Protein AF-0000000084533656 (afdb_homodimer)

Nearest PDB structures (foldseek):
  7eqk-assembly1_A  TM=9.844E-01  e=9.274E-19  Streptomyces albus
  6j4b-assembly1_A  TM=9.876E-01  e=1.971E-18  Streptomyces sp. B9173
  7euz-assembly1_B  TM=9.746E-01  e=2.380E-16  Streptomyces albus
  7eup-assembly1_B  TM=9.713E-01  e=9.654E-16  Streptomyces albus
  7f6x-assembly1_B  TM=9.518E-01  e=3.332E-15  Streptomyces albus

Sequence (246 aa):
MQTVEVRTDIPQFLPVAGHHVPAPFYLTADMFGGLPFQLAGGSIDHLVGKPVADPHRHEVAEIYFLVSPNPGGAKIDVTVEGERHELSSPAMLHVPAGAEHQFLTKEAEPGSYCFGILLGDKAMQTVEVRTDIPQFLPVAGHHVPAPFYLTADMFGGLPFQLAGGSIDHLVGKPVADPHRHEVAEIYFLVSPNPGGAKIDVTVEGERHELSSPAMLHVPAGAEHQFLTKEAEPGSYCFGILLGDKA

Secondary structure (DSSP, 8-state):
-PPPEEE-S--EEE--TTBSS-EEEEE-TTGGG--SEEEEEEE-GGGTT--SB-SB--SSEEEEEEE-SSTTSEEEEEEETTEEEEEESSEEEEEPTT--EEEEEEEE-TT-EEEEEEESS--/-PPPEEE-S--EEE--TTBSS-EEEEE-TTGGG--SEEEEEEE-GGGTT--SB-SB--SSEEEEEEE-SSTTSEEEEEEETTEEEEEESSEEEEEPTT--EEEEEEEE-TT-EEEEEEESS--

Foldseek 3Di:
DQDDDDDDPFQDFADDPFFPGGWTWRDDQPPSNGDQKTKTWWACQVQAQNWRGDWDAAQFKKKKAKAAPDFQQWWKWKAWQNDIDIDTPGDMDIHHHGITMTMHTNGHDPRIIIMMMTGGNPD/DQDDDDDDPFQDFADDPFFPGGWTWRDDQPPSNGDQKTKTWWACQVQAQNWRGDWDAAQFKKKKAKAAPDFQQWWKWKAWQNDIDIDTPGDMDIHHHGITMTMHTNGHDPRIIIMMMTGGNPD

InterPro domains:
  IPR011051 RmlC-like cupin domain superfamily [SSF51182] (7-110)
  IPR014710 RmlC-like jelly roll fold [G3DSA:2.60.120.10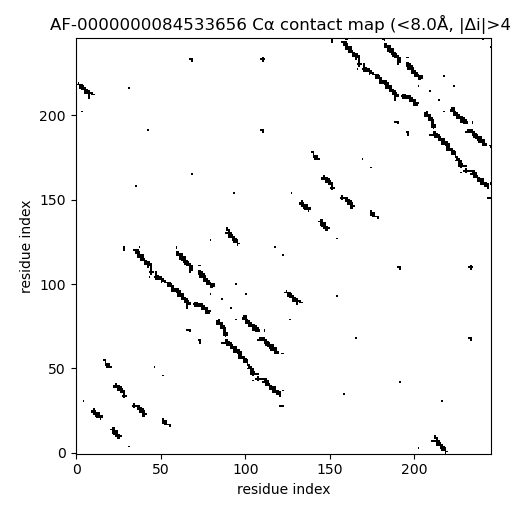] (33-117)

Radius of gyration: 17.04 Å; Cα contacts (8 Å, |Δi|>4): 685; chains: 2; bounding box: 36×49×40 Å

Structure (mmCIF, N/CA/C/O backbone):
data_AF-0000000084533656-model_v1
#
loop_
_entity.id
_entity.type
_entity.pdbx_description
1 polymer 'Cupin 2 conserved barrel domain-containing protein'
#
loop_
_atom_site.group_PDB
_atom_site.id
_atom_site.type_symbol
_atom_site.label_atom_id
_atom_site.label_alt_id
_atom_site.label_comp_id
_atom_site.label_asym_id
_atom_site.label_entity_id
_atom_site.label_seq_id
_atom_site.pdbx_PDB_ins_code
_atom_site.Cartn_x
_atom_site.Cartn_y
_atom_site.Cartn_z
_atom_site.occupancy
_atom_site.B_iso_or_equiv
_atom_site.auth_seq_id
_atom_site.auth_comp_id
_atom_site.auth_asym_id
_atom_site.auth_atom_id
_atom_site.pdbx_PDB_model_num
ATOM 1 N N . MET A 1 1 ? 11.602 22.719 -5.816 1 51 1 MET A N 1
ATOM 2 C CA . MET A 1 1 ? 11.086 22.188 -4.555 1 51 1 MET A CA 1
ATOM 3 C C . MET A 1 1 ? 9.805 21.391 -4.777 1 51 1 MET A C 1
ATOM 5 O O . MET A 1 1 ? 8.914 21.828 -5.508 1 51 1 MET A O 1
ATOM 9 N N . GLN A 1 2 ? 9.836 20.125 -4.477 1 68.94 2 GLN A N 1
ATOM 10 C CA . GLN A 1 2 ? 8.609 19.422 -4.828 1 68.94 2 GLN A CA 1
ATOM 11 C C . GLN A 1 2 ? 7.402 20 -4.098 1 68.94 2 GLN A C 1
ATOM 13 O O . GLN A 1 2 ? 7.539 20.547 -3 1 68.94 2 GLN A O 1
ATOM 18 N N . THR A 1 3 ? 6.465 20.25 -4.758 1 86.19 3 THR A N 1
ATOM 19 C CA . THR A 1 3 ? 5.223 20.797 -4.234 1 86.19 3 THR A CA 1
ATOM 20 C C . THR A 1 3 ? 4.246 19.688 -3.871 1 86.19 3 THR A C 1
ATOM 22 O O . THR A 1 3 ? 4.43 18.531 -4.273 1 86.19 3 THR A O 1
ATOM 25 N N . VAL A 1 4 ? 3.322 20.078 -2.982 1 95.69 4 VAL A N 1
ATOM 26 C CA . VAL A 1 4 ? 2.211 19.188 -2.688 1 95.69 4 VAL A CA 1
ATOM 27 C C . VAL A 1 4 ? 1.487 18.812 -3.98 1 95.69 4 VAL A C 1
ATOM 29 O O . VAL A 1 4 ? 1.248 19.672 -4.832 1 95.69 4 VAL A O 1
ATOM 32 N N . GLU A 1 5 ? 1.256 17.578 -4.227 1 95.81 5 GLU A N 1
ATOM 33 C CA . GLU A 1 5 ? 0.516 17.094 -5.387 1 95.81 5 GLU A CA 1
ATOM 34 C C . GLU A 1 5 ? -0.557 16.094 -4.973 1 95.81 5 GLU A C 1
ATOM 36 O O . GLU A 1 5 ? -0.288 15.172 -4.199 1 95.81 5 GLU A O 1
ATOM 41 N N . VAL A 1 6 ? -1.792 16.312 -5.445 1 97.19 6 VAL A N 1
ATOM 42 C CA . VAL A 1 6 ? -2.906 15.406 -5.176 1 97.19 6 VAL A CA 1
ATOM 43 C C . VAL A 1 6 ? -3.256 14.633 -6.441 1 97.19 6 VAL A C 1
ATOM 45 O O . VAL A 1 6 ? -3.305 15.195 -7.535 1 97.19 6 VAL A O 1
ATOM 48 N N . ARG A 1 7 ? -3.432 13.352 -6.297 1 96.81 7 ARG A N 1
ATOM 49 C CA . ARG A 1 7 ? -3.895 12.508 -7.398 1 96.81 7 ARG A CA 1
ATOM 50 C C . ARG A 1 7 ? -5.211 11.828 -7.047 1 96.81 7 ARG A C 1
ATOM 52 O O . ARG A 1 7 ? -5.324 11.188 -6.004 1 96.81 7 ARG A O 1
ATOM 59 N N . THR A 1 8 ? -6.25 12 -7.945 1 96.88 8 THR A N 1
ATOM 60 C CA . THR A 1 8 ? -7.543 11.352 -7.762 1 96.88 8 THR A CA 1
ATOM 61 C C . THR A 1 8 ? -7.902 10.508 -8.977 1 96.88 8 THR A C 1
ATOM 63 O O . THR A 1 8 ? -8.93 9.828 -8.984 1 96.88 8 THR A O 1
ATOM 66 N N . ASP A 1 9 ? -7.078 10.57 -10 1 96.75 9 ASP A N 1
ATOM 67 C CA . ASP A 1 9 ? -7.277 9.797 -11.219 1 96.75 9 ASP A CA 1
ATOM 68 C C . ASP A 1 9 ? -6.648 8.414 -11.102 1 96.75 9 ASP A C 1
ATOM 70 O O . ASP A 1 9 ? -5.93 7.973 -12 1 96.75 9 ASP A O 1
ATOM 74 N N . ILE A 1 10 ? -6.891 7.816 -9.992 1 97.75 10 ILE A N 1
ATOM 75 C CA . ILE A 1 10 ? -6.328 6.504 -9.703 1 97.75 10 ILE A CA 1
ATOM 76 C C . ILE A 1 10 ? -7.445 5.535 -9.328 1 97.75 10 ILE A C 1
ATOM 78 O O . ILE A 1 10 ? -8.508 5.953 -8.844 1 97.75 10 ILE A O 1
ATOM 82 N N . PRO A 1 11 ? -7.266 4.25 -9.555 1 97.94 11 PRO A N 1
ATOM 83 C CA . PRO A 1 11 ? -6.137 3.619 -10.242 1 97.94 11 PRO A CA 1
ATOM 84 C C . PRO A 1 11 ? -6.164 3.846 -11.75 1 97.94 11 PRO A C 1
ATOM 86 O O . PRO A 1 11 ? -7.219 4.152 -12.312 1 97.94 11 PRO A O 1
ATOM 89 N N . GLN A 1 12 ? -4.965 3.801 -12.367 1 97.5 12 GLN A N 1
ATOM 90 C CA . GLN A 1 12 ? -4.828 3.686 -13.82 1 97.5 12 GLN A CA 1
ATOM 91 C C . GLN A 1 12 ? -4.801 2.223 -14.25 1 97.5 12 GLN A C 1
ATOM 93 O O . GLN A 1 12 ? -4.039 1.421 -13.703 1 97.5 12 GLN A O 1
ATOM 98 N N . PHE A 1 13 ? -5.672 1.874 -15.203 1 97.44 13 PHE A N 1
ATOM 99 C CA . PHE A 1 13 ? -5.719 0.5 -15.688 1 97.44 13 PHE A CA 1
ATOM 100 C C . PHE A 1 13 ? -4.773 0.31 -16.859 1 97.44 13 PHE A C 1
ATOM 102 O O . PHE A 1 13 ? -4.988 0.878 -17.938 1 97.44 13 PHE A O 1
ATOM 109 N N . LEU A 1 14 ? -3.693 -0.459 -16.703 1 96.06 14 LEU A N 1
ATOM 110 C CA . LEU A 1 14 ? -2.643 -0.63 -17.703 1 96.06 14 LEU A CA 1
ATOM 111 C C . LEU A 1 14 ? -2.496 -2.098 -18.078 1 96.06 14 LEU A C 1
ATOM 113 O O . LEU A 1 14 ? -2.68 -2.986 -17.25 1 96.06 14 LEU A O 1
ATOM 117 N N . PRO A 1 15 ? -2.197 -2.314 -19.344 1 93.31 15 PRO A N 1
ATOM 118 C CA . PRO A 1 15 ? -1.949 -3.703 -19.734 1 93.31 15 PRO A CA 1
ATOM 119 C C . PRO A 1 15 ? -0.68 -4.277 -19.109 1 93.31 15 PRO A C 1
ATOM 121 O O . PRO A 1 15 ? 0.319 -3.566 -18.969 1 93.31 15 PRO A O 1
ATOM 124 N N . VAL A 1 16 ? -0.796 -5.457 -18.594 1 90.31 16 VAL A N 1
ATOM 125 C CA . VAL A 1 16 ? 0.337 -6.207 -18.062 1 90.31 16 VAL A CA 1
ATOM 126 C C . VAL A 1 16 ? 0.382 -7.598 -18.688 1 90.31 16 VAL A C 1
ATOM 128 O O . VAL A 1 16 ? -0.639 -8.281 -18.766 1 90.31 16 VAL A O 1
ATOM 131 N N . ALA A 1 17 ? 1.574 -7.98 -19.125 1 88.19 17 ALA A N 1
ATOM 132 C CA . ALA A 1 17 ? 1.729 -9.305 -19.734 1 88.19 17 ALA A CA 1
ATOM 133 C C . ALA A 1 17 ? 1.262 -10.398 -18.781 1 88.19 17 ALA A C 1
ATOM 135 O O . ALA A 1 17 ? 1.598 -10.383 -17.594 1 88.19 17 ALA A O 1
ATOM 136 N N . GLY A 1 18 ? 0.384 -11.312 -19.234 1 90.69 18 GLY A N 1
ATOM 137 C CA . GLY A 1 18 ? -0.102 -12.422 -18.438 1 90.69 18 GLY A CA 1
ATOM 138 C C . GLY A 1 18 ? -1.434 -12.141 -17.766 1 90.69 18 GLY A C 1
ATOM 139 O O . GLY A 1 18 ? -2.127 -13.07 -17.344 1 90.69 18 GLY A O 1
ATOM 140 N N . HIS A 1 19 ? -1.769 -10.867 -17.625 1 92.62 19 HIS A N 1
ATOM 141 C CA . HIS A 1 19 ? -3.025 -10.516 -16.984 1 92.62 19 HIS A CA 1
ATOM 142 C C . HIS A 1 19 ? -4.203 -10.664 -17.938 1 92.62 19 HIS A C 1
ATOM 144 O O . HIS A 1 19 ? -4.09 -10.344 -19.125 1 92.62 19 HIS A O 1
ATOM 150 N N . HIS A 1 20 ? -5.297 -11.086 -17.391 1 91.88 20 HIS A N 1
ATOM 151 C CA . HIS A 1 20 ? -6.492 -11.344 -18.188 1 91.88 20 HIS A CA 1
ATOM 152 C C . HIS A 1 20 ? -7.203 -10.039 -18.547 1 91.88 20 HIS A C 1
ATOM 154 O O . HIS A 1 20 ? -7.949 -9.984 -19.516 1 91.88 20 HIS A O 1
ATOM 160 N N . VAL A 1 21 ? -7.113 -9.062 -17.703 1 90.81 21 VAL A N 1
ATOM 161 C CA . VAL A 1 21 ? -7.621 -7.707 -17.875 1 90.81 21 VAL A CA 1
ATOM 162 C C . VAL A 1 21 ? -6.555 -6.695 -17.453 1 90.81 21 VAL A C 1
ATOM 164 O O . VAL A 1 21 ? -5.621 -7.039 -16.719 1 90.81 21 VAL A O 1
ATOM 167 N N . PRO A 1 22 ? -6.691 -5.43 -17.984 1 96 22 PRO A N 1
ATOM 168 C CA . PRO A 1 22 ? -5.742 -4.43 -17.5 1 96 22 PRO A CA 1
ATOM 169 C C . PRO A 1 22 ? -5.699 -4.359 -15.977 1 96 22 PRO A C 1
ATOM 171 O O . PRO A 1 22 ? -6.734 -4.488 -15.312 1 96 22 PRO A O 1
ATOM 174 N N . ALA A 1 23 ? -4.551 -4.195 -15.484 1 96.06 23 ALA A N 1
ATOM 175 C CA . ALA A 1 23 ? -4.352 -4.18 -14.031 1 96.06 23 ALA A CA 1
ATOM 176 C C . ALA A 1 23 ? -4.465 -2.762 -13.484 1 96.06 23 ALA A C 1
ATOM 178 O O . ALA A 1 23 ? -3.973 -1.811 -14.094 1 96.06 23 ALA A O 1
ATOM 179 N N . PRO A 1 24 ? -5.105 -2.598 -12.344 1 97.62 24 PRO A N 1
ATOM 180 C CA . PRO A 1 24 ? -5.191 -1.279 -11.711 1 97.62 24 PRO A CA 1
ATOM 181 C C . PRO A 1 24 ? -3.895 -0.869 -11.023 1 97.62 24 PRO A C 1
ATOM 183 O O . PRO A 1 24 ? -3.482 -1.504 -10.047 1 97.62 24 PRO A O 1
ATOM 186 N N . PHE A 1 25 ? -3.215 0.214 -11.508 1 98.44 25 PHE A N 1
ATOM 187 C CA . PHE A 1 25 ? -2.029 0.794 -10.891 1 98.44 25 PHE A CA 1
ATOM 188 C C . PHE A 1 25 ? -2.387 2.055 -10.117 1 98.44 25 PHE A C 1
ATOM 190 O O . PHE A 1 25 ? -2.906 3.016 -10.688 1 98.44 25 PHE A O 1
ATOM 197 N N . TYR A 1 26 ? -2.082 2.027 -8.828 1 98.62 26 TYR A N 1
ATOM 198 C CA . TYR A 1 26 ? -2.285 3.217 -8.016 1 98.62 26 TYR A CA 1
ATOM 199 C C . TYR A 1 26 ? -1.085 4.152 -8.102 1 98.62 26 TYR A C 1
ATOM 201 O O . TYR A 1 26 ? -1.24 5.375 -8.102 1 98.62 26 TYR A O 1
ATOM 209 N N . LEU A 1 27 ? 0.103 3.551 -8.141 1 97.62 27 LEU A N 1
ATOM 210 C CA . LEU A 1 27 ? 1.34 4.289 -8.375 1 97.62 27 LEU A CA 1
ATOM 211 C C . LEU A 1 27 ? 2.062 3.762 -9.609 1 97.62 27 LEU A C 1
ATOM 213 O O . LEU A 1 27 ? 2.23 2.549 -9.766 1 97.62 27 LEU A O 1
ATOM 217 N N . THR A 1 28 ? 2.441 4.707 -10.43 1 96.25 28 THR A N 1
ATOM 218 C CA . THR A 1 28 ? 3.34 4.395 -11.539 1 96.25 28 THR A CA 1
ATOM 219 C C . THR A 1 28 ? 4.664 5.137 -11.383 1 96.25 28 THR A C 1
ATOM 221 O O . THR A 1 28 ? 4.762 6.086 -10.602 1 96.25 28 THR A O 1
ATOM 224 N N . ALA A 1 29 ? 5.641 4.719 -12.117 1 94 29 ALA A N 1
ATOM 225 C CA . ALA A 1 29 ? 7.012 5.191 -11.953 1 94 29 ALA A CA 1
ATOM 226 C C . ALA A 1 29 ? 7.129 6.668 -12.312 1 94 29 ALA A C 1
ATOM 228 O O . ALA A 1 29 ? 8.023 7.363 -11.828 1 94 29 ALA A O 1
ATOM 229 N N . ASP A 1 30 ? 6.258 7.207 -13.102 1 93.44 30 ASP A N 1
ATOM 230 C CA . ASP A 1 30 ? 6.375 8.578 -13.586 1 93.44 30 ASP A CA 1
ATOM 231 C C . ASP A 1 30 ? 5.648 9.555 -12.656 1 93.44 30 ASP A C 1
ATOM 233 O O . ASP A 1 30 ? 5.746 10.773 -12.82 1 93.44 30 ASP A O 1
ATOM 237 N N . MET A 1 31 ? 4.996 9.086 -11.68 1 94.62 31 MET A N 1
ATOM 238 C CA . MET A 1 31 ? 4.254 9.953 -10.773 1 94.62 31 MET A CA 1
ATOM 239 C C . MET A 1 31 ? 5.195 10.672 -9.812 1 94.62 31 MET A C 1
ATOM 241 O O . MET A 1 31 ? 6.258 10.148 -9.477 1 94.62 31 MET A O 1
ATOM 245 N N . PHE A 1 32 ? 4.785 11.867 -9.383 1 94.56 32 PHE A N 1
ATOM 246 C CA . PHE A 1 32 ? 5.414 12.648 -8.328 1 94.56 32 PHE A CA 1
ATOM 247 C C . PHE A 1 32 ? 6.895 12.859 -8.617 1 94.56 32 PHE A C 1
ATOM 249 O O . PHE A 1 32 ? 7.73 12.773 -7.715 1 94.56 32 PHE A O 1
ATOM 256 N N . GLY A 1 33 ? 7.266 13.031 -9.828 1 91.12 33 GLY A N 1
ATOM 257 C CA . GLY A 1 33 ? 8.617 13.352 -10.234 1 91.12 33 GLY A CA 1
ATOM 258 C C . GLY A 1 33 ? 9.5 12.133 -10.414 1 91.12 33 GLY A C 1
ATOM 259 O O . GLY A 1 33 ? 10.703 12.258 -10.656 1 91.12 33 GLY A O 1
ATOM 260 N N . GLY A 1 34 ? 8.961 10.914 -10.297 1 92.5 34 GLY A N 1
ATOM 261 C CA . GLY A 1 34 ? 9.695 9.672 -10.469 1 92.5 34 GLY A CA 1
ATOM 262 C C . GLY A 1 34 ? 9.766 8.836 -9.203 1 92.5 34 GLY A C 1
ATOM 263 O O . GLY A 1 34 ? 10.164 9.336 -8.148 1 92.5 34 GLY A O 1
ATOM 264 N N . LEU A 1 35 ? 9.336 7.633 -9.234 1 94 35 LEU A N 1
ATOM 265 C CA . LEU A 1 35 ? 9.32 6.723 -8.094 1 94 35 LEU A CA 1
ATOM 266 C C . LEU A 1 35 ? 10.102 5.449 -8.414 1 94 35 LEU A C 1
ATOM 268 O O . LEU A 1 35 ? 10.047 4.945 -9.531 1 94 35 LEU A O 1
ATOM 272 N N . PRO A 1 36 ? 10.766 4.918 -7.445 1 92.94 36 PRO A N 1
ATOM 273 C CA . PRO A 1 36 ? 11.539 3.691 -7.66 1 92.94 36 PRO A CA 1
ATOM 274 C C . PRO A 1 36 ? 10.703 2.426 -7.484 1 92.94 36 PRO A C 1
ATOM 276 O O . PRO A 1 36 ? 11.25 1.352 -7.223 1 92.94 36 PRO A O 1
ATOM 279 N N . PHE A 1 37 ? 9.461 2.521 -7.527 1 96.25 37 PHE A N 1
ATOM 280 C CA . PHE A 1 37 ? 8.547 1.391 -7.422 1 96.25 37 PHE A CA 1
ATOM 281 C C . PHE A 1 37 ? 7.184 1.736 -8.008 1 96.25 37 PHE A C 1
ATOM 283 O O . PHE A 1 37 ? 6.91 2.898 -8.312 1 96.25 37 PHE A O 1
ATOM 290 N N . GLN A 1 38 ? 6.391 0.785 -8.25 1 97.19 38 GLN A N 1
ATOM 291 C CA . GLN A 1 38 ? 4.992 0.895 -8.656 1 97.19 38 GLN A CA 1
ATOM 292 C C . GLN A 1 38 ? 4.086 0.089 -7.734 1 97.19 38 GLN A C 1
ATOM 294 O O . GLN A 1 38 ? 4.535 -0.863 -7.094 1 97.19 38 GLN A O 1
ATOM 299 N N . LEU A 1 39 ? 2.863 0.472 -7.625 1 98.38 39 LEU A N 1
ATOM 300 C CA . LEU A 1 39 ? 1.883 -0.184 -6.77 1 98.38 39 LEU A CA 1
ATOM 301 C C . LEU A 1 39 ? 0.625 -0.539 -7.555 1 98.38 39 LEU A C 1
ATOM 303 O O . LEU A 1 39 ? -0.099 0.349 -8.008 1 98.38 39 LEU A O 1
ATOM 307 N N . ALA A 1 40 ? 0.363 -1.781 -7.727 1 98.06 40 ALA A N 1
ATOM 308 C CA . ALA A 1 40 ? -0.819 -2.289 -8.414 1 98.06 40 ALA A CA 1
ATOM 309 C C . ALA A 1 40 ? -1.675 -3.143 -7.484 1 98.06 40 ALA A C 1
ATOM 311 O O . ALA A 1 40 ? -1.258 -3.467 -6.371 1 98.06 40 ALA A O 1
ATOM 312 N N . GLY A 1 41 ? -2.875 -3.504 -7.938 1 97.94 41 GLY A N 1
ATOM 313 C CA . GLY A 1 41 ? -3.754 -4.367 -7.164 1 97.94 41 GLY A CA 1
ATOM 314 C C . GLY A 1 41 ? -5.035 -3.684 -6.73 1 97.94 41 GLY A C 1
ATOM 315 O O . GLY A 1 41 ? -5.574 -2.846 -7.457 1 97.94 41 GLY A O 1
ATOM 316 N N . GLY A 1 42 ? -5.555 -4.176 -5.551 1 98.06 42 GLY A N 1
ATOM 317 C CA . GLY A 1 42 ? -6.812 -3.637 -5.062 1 98.06 42 GLY A CA 1
ATOM 318 C C . GLY A 1 42 ? -7.59 -4.617 -4.199 1 98.06 42 GLY A C 1
ATOM 319 O O . GLY A 1 42 ? -7.008 -5.543 -3.629 1 98.06 42 GLY A O 1
ATOM 320 N N . SER A 1 43 ? -8.883 -4.285 -4.086 1 98.44 43 SER A N 1
ATOM 321 C CA . SER A 1 43 ? -9.773 -5.152 -3.32 1 98.44 43 SER A CA 1
ATOM 322 C C . SER A 1 43 ? -9.867 -6.539 -3.945 1 98.44 43 SER A C 1
ATOM 324 O O . SER A 1 43 ? -9.898 -6.676 -5.172 1 98.44 43 SER A O 1
ATOM 326 N N . ILE A 1 44 ? -10.023 -7.59 -3.031 1 98.62 44 ILE A N 1
ATOM 327 C CA . ILE A 1 44 ? -9.938 -8.922 -3.607 1 98.62 44 ILE A CA 1
ATOM 328 C C . ILE A 1 44 ? -11.125 -9.766 -3.145 1 98.62 44 ILE A C 1
ATOM 330 O O . ILE A 1 44 ? -11.195 -10.961 -3.43 1 98.62 44 ILE A O 1
ATOM 334 N N . ASP A 1 45 ? -12.07 -9.195 -2.391 1 98.56 45 ASP A N 1
ATOM 335 C CA . ASP A 1 45 ? -13.195 -9.977 -1.883 1 98.56 45 ASP A CA 1
ATOM 336 C C . ASP A 1 45 ? -14.062 -10.5 -3.027 1 98.56 45 ASP A C 1
ATOM 338 O O . ASP A 1 45 ? -14.727 -11.523 -2.887 1 98.56 45 ASP A O 1
ATOM 342 N N . HIS A 1 46 ? -14.008 -9.922 -4.145 1 98 46 HIS A N 1
ATOM 343 C CA . HIS A 1 46 ? -14.797 -10.359 -5.297 1 98 46 HIS A CA 1
ATOM 344 C C . HIS A 1 46 ? -13.992 -11.312 -6.176 1 98 46 HIS A C 1
ATOM 346 O O . HIS A 1 46 ? -14.484 -11.766 -7.215 1 98 46 HIS A O 1
ATOM 352 N N . LEU A 1 47 ? -12.805 -11.68 -5.812 1 98 47 LEU A N 1
ATOM 353 C CA . LEU A 1 47 ? -11.906 -12.43 -6.684 1 98 47 LEU A CA 1
ATOM 354 C C . LEU A 1 47 ? -11.688 -13.844 -6.152 1 98 47 LEU A C 1
ATOM 356 O O . LEU A 1 47 ? -10.805 -14.555 -6.621 1 98 47 LEU A O 1
ATOM 360 N N . VAL A 1 48 ? -12.43 -14.281 -5.141 1 98.62 48 VAL A N 1
ATOM 361 C CA . VAL A 1 48 ? -12.234 -15.594 -4.531 1 98.62 48 VAL A CA 1
ATOM 362 C C . VAL A 1 48 ? -12.367 -16.688 -5.594 1 98.62 48 VAL A C 1
ATOM 364 O O . VAL A 1 48 ? -13.383 -16.75 -6.297 1 98.62 48 VAL A O 1
ATOM 367 N N . GLY A 1 49 ? -11.289 -17.438 -5.746 1 98.38 49 GLY A N 1
ATOM 368 C CA . GLY A 1 49 ? -11.281 -18.562 -6.672 1 98.38 49 GLY A CA 1
ATOM 369 C C . GLY A 1 49 ? -11.055 -18.141 -8.117 1 98.38 49 GLY A C 1
ATOM 370 O O . GLY A 1 49 ? -11.141 -18.969 -9.023 1 98.38 49 GLY A O 1
ATOM 371 N N . LYS A 1 50 ? -10.719 -16.859 -8.367 1 97.12 50 LYS A N 1
ATOM 372 C CA . LYS A 1 50 ? -10.586 -16.312 -9.719 1 97.12 50 LYS A CA 1
ATOM 373 C C . LYS A 1 50 ? -9.219 -15.68 -9.922 1 97.12 50 LYS A C 1
ATOM 375 O O . LYS A 1 50 ? -9.008 -14.508 -9.586 1 97.12 50 LYS A O 1
ATOM 380 N N . PRO A 1 51 ? -8.32 -16.453 -10.508 1 95.56 51 PRO A N 1
ATOM 381 C CA . PRO A 1 51 ? -7.035 -15.805 -10.789 1 95.56 51 PRO A CA 1
ATOM 382 C C . PRO A 1 51 ? -7.168 -14.594 -11.711 1 95.56 51 PRO A C 1
ATOM 384 O O . PRO A 1 51 ? -7.996 -14.594 -12.625 1 95.56 51 PRO A O 1
ATOM 387 N N . VAL A 1 52 ? -6.379 -13.602 -11.422 1 94.62 52 VAL A N 1
ATOM 388 C CA . VAL A 1 52 ? -6.465 -12.391 -12.234 1 94.62 52 VAL A CA 1
ATOM 389 C C . VAL A 1 52 ? -5.402 -12.43 -13.336 1 94.62 52 VAL A C 1
ATOM 391 O O . VAL A 1 52 ? -5.418 -11.609 -14.25 1 94.62 52 VAL A O 1
ATOM 394 N N . ALA A 1 53 ? -4.48 -13.289 -13.258 1 96.69 53 ALA A N 1
ATOM 395 C CA . ALA A 1 53 ? -3.385 -13.445 -14.211 1 96.69 53 ALA A CA 1
ATOM 396 C C . ALA A 1 53 ? -2.951 -14.898 -14.32 1 96.69 53 ALA A C 1
ATOM 398 O O . ALA A 1 53 ? -3.055 -15.664 -13.352 1 96.69 53 ALA A O 1
ATOM 399 N N . ASP A 1 54 ? -2.494 -15.273 -15.5 1 96.75 54 ASP A N 1
ATOM 400 C CA . ASP A 1 54 ? -1.736 -16.516 -15.641 1 96.75 54 ASP A CA 1
ATOM 401 C C . ASP A 1 54 ? -0.359 -16.391 -14.992 1 96.75 54 ASP A C 1
ATOM 403 O O . ASP A 1 54 ? 0.088 -15.289 -14.672 1 96.75 54 ASP A O 1
ATOM 407 N N . PRO A 1 55 ? 0.239 -17.562 -14.68 1 97.44 55 PRO A N 1
ATOM 408 C CA . PRO A 1 55 ? 1.635 -17.438 -14.25 1 97.44 55 PRO A CA 1
ATOM 409 C C . PRO A 1 55 ? 2.461 -16.547 -15.188 1 97.44 55 PRO A C 1
ATOM 411 O O . PRO A 1 55 ? 2.348 -16.656 -16.406 1 97.44 55 PRO A O 1
ATOM 414 N N . HIS A 1 56 ? 3.268 -15.609 -14.68 1 97.31 56 HIS A N 1
ATOM 415 C CA . HIS A 1 56 ? 4.035 -14.648 -15.461 1 97.31 56 HIS A CA 1
ATOM 416 C C . HIS A 1 56 ? 5.301 -14.227 -14.719 1 97.31 56 HIS A C 1
ATOM 418 O O . HIS A 1 56 ? 5.547 -14.664 -13.594 1 97.31 56 HIS A O 1
ATOM 424 N N . ARG A 1 57 ? 6.145 -13.422 -15.383 1 95.88 57 ARG A N 1
ATOM 425 C CA . ARG A 1 57 ? 7.414 -12.938 -14.844 1 95.88 57 ARG A CA 1
ATOM 426 C C . ARG A 1 57 ? 7.547 -11.43 -15.023 1 95.88 57 ARG A C 1
ATOM 428 O O . ARG A 1 57 ? 6.973 -10.859 -15.961 1 95.88 57 ARG A O 1
ATOM 435 N N . HIS A 1 58 ? 8.164 -10.867 -14.078 1 94.38 58 HIS A N 1
ATOM 436 C CA . HIS A 1 58 ? 8.672 -9.508 -14.234 1 94.38 58 HIS A CA 1
ATOM 437 C C . HIS A 1 58 ? 10.188 -9.469 -14.133 1 94.38 58 HIS A C 1
ATOM 439 O O . HIS A 1 58 ? 10.789 -10.273 -13.43 1 94.38 58 HIS A O 1
ATOM 445 N N . GLU A 1 59 ? 10.781 -8.461 -14.766 1 93.75 59 GLU A N 1
ATOM 446 C CA . GLU A 1 59 ? 12.227 -8.289 -14.68 1 93.75 59 GLU A CA 1
ATOM 447 C C . GLU A 1 59 ? 12.641 -7.758 -13.305 1 93.75 59 GLU A C 1
ATOM 449 O O . GLU A 1 59 ? 13.773 -7.965 -12.867 1 93.75 59 GLU A O 1
ATOM 454 N N . VAL A 1 60 ? 11.742 -7.09 -12.648 1 95 60 VAL A N 1
ATOM 455 C CA . VAL A 1 60 ? 12.016 -6.523 -11.328 1 95 60 VAL A CA 1
ATOM 456 C C . VAL A 1 60 ? 11.398 -7.406 -10.25 1 95 60 VAL A C 1
ATOM 458 O O . VAL A 1 60 ? 10.516 -8.219 -10.531 1 95 60 VAL A O 1
ATOM 461 N N . ALA A 1 61 ? 11.875 -7.266 -9.008 1 96.5 61 ALA A N 1
ATOM 462 C CA . ALA A 1 61 ? 11.266 -7.957 -7.879 1 96.5 61 ALA A CA 1
ATOM 463 C C . ALA A 1 61 ? 9.883 -7.391 -7.57 1 96.5 61 ALA A C 1
ATOM 465 O O . ALA A 1 61 ? 9.562 -6.266 -7.961 1 96.5 61 ALA A O 1
ATOM 466 N N . GLU A 1 62 ? 9.125 -8.18 -6.918 1 97.44 62 GLU A N 1
ATOM 467 C CA . GLU A 1 62 ? 7.77 -7.801 -6.531 1 97.44 62 GLU A CA 1
ATOM 468 C C . GLU A 1 62 ? 7.453 -8.25 -5.105 1 97.44 62 GLU A C 1
ATOM 470 O O . GLU A 1 62 ? 7.879 -9.32 -4.68 1 97.44 62 GLU A O 1
ATOM 475 N N . ILE A 1 63 ? 6.758 -7.457 -4.355 1 98.44 63 ILE A N 1
ATOM 476 C CA . ILE A 1 63 ? 6.238 -7.828 -3.041 1 98.44 63 ILE A CA 1
ATOM 477 C C . ILE A 1 63 ? 4.715 -7.891 -3.088 1 98.44 63 ILE A C 1
ATOM 479 O O . ILE A 1 63 ? 4.059 -6.93 -3.492 1 98.44 63 ILE A O 1
ATOM 483 N N . TYR A 1 64 ? 4.145 -9.016 -2.77 1 98.81 64 TYR A N 1
ATOM 484 C CA . TYR A 1 64 ? 2.711 -9.102 -2.5 1 98.81 64 TYR A CA 1
ATOM 485 C C . TYR A 1 64 ? 2.4 -8.641 -1.079 1 98.81 64 TYR A C 1
ATOM 487 O O . TYR A 1 64 ? 2.988 -9.141 -0.117 1 98.81 64 TYR A O 1
ATOM 495 N N . PHE A 1 65 ? 1.538 -7.719 -0.936 1 98.94 65 PHE A N 1
ATOM 496 C CA . PHE A 1 65 ? 1.114 -7.141 0.335 1 98.94 65 PHE A CA 1
ATOM 497 C C . PHE A 1 65 ? -0.371 -7.387 0.573 1 98.94 65 PHE A C 1
ATOM 499 O O . PHE A 1 65 ? -1.218 -6.828 -0.128 1 98.94 65 PHE A O 1
ATOM 506 N N . LEU A 1 66 ? -0.672 -8.234 1.582 1 98.94 66 LEU A N 1
ATOM 507 C CA . LEU A 1 66 ? -2.027 -8.68 1.887 1 98.94 66 LEU A CA 1
ATOM 508 C C . LEU A 1 66 ? -2.518 -8.07 3.199 1 98.94 66 LEU A C 1
ATOM 510 O O . LEU A 1 66 ? -1.864 -8.211 4.234 1 98.94 66 LEU A O 1
ATOM 514 N N . VAL A 1 67 ? -3.682 -7.379 3.135 1 98.88 67 VAL A N 1
ATOM 515 C CA . VAL A 1 67 ? -4.273 -6.824 4.352 1 98.88 67 VAL A CA 1
ATOM 516 C C . VAL A 1 67 ? -5.777 -7.09 4.359 1 98.88 67 VAL A C 1
ATOM 518 O O . VAL A 1 67 ? -6.383 -7.293 3.307 1 98.88 67 VAL A O 1
ATOM 521 N N . SER A 1 68 ? -6.352 -7.141 5.539 1 98.81 68 SER A N 1
ATOM 522 C CA . SER A 1 68 ? -7.781 -7.281 5.797 1 98.81 68 SER A CA 1
ATOM 523 C C . SER A 1 68 ? -8.18 -6.594 7.098 1 98.81 68 SER A C 1
ATOM 525 O O . SER A 1 68 ? -7.324 -6.277 7.926 1 98.81 68 SER A O 1
ATOM 527 N N . PRO A 1 69 ? -9.492 -6.289 7.223 1 98.06 69 PRO A N 1
ATOM 528 C CA . PRO A 1 69 ? -9.938 -5.641 8.453 1 98.06 69 PRO A CA 1
ATOM 529 C C . PRO A 1 69 ? -9.625 -6.461 9.703 1 98.06 69 PRO A C 1
ATOM 531 O O . PRO A 1 69 ? -9.289 -5.895 10.75 1 98.06 69 PRO A O 1
ATOM 534 N N . ASN A 1 70 ? -9.695 -7.73 9.609 1 97.81 70 ASN A N 1
ATOM 535 C CA . ASN A 1 70 ? -9.414 -8.633 10.719 1 97.81 70 ASN A CA 1
ATOM 536 C C . ASN A 1 70 ? -8.273 -9.586 10.383 1 97.81 70 ASN A C 1
ATOM 538 O O . ASN A 1 70 ? -8.148 -10.039 9.242 1 97.81 70 ASN A O 1
ATOM 542 N N . PRO A 1 71 ? -7.359 -9.844 11.469 1 97.94 71 PRO A N 1
ATOM 543 C CA . PRO A 1 71 ? -6.355 -10.875 11.219 1 97.94 71 PRO A CA 1
ATOM 544 C C . PRO A 1 71 ? -6.965 -12.18 10.711 1 97.94 71 PRO A C 1
ATOM 546 O O . PRO A 1 71 ? -7.965 -12.656 11.258 1 97.94 71 PRO A O 1
ATOM 549 N N . GLY A 1 72 ? -6.461 -12.656 9.57 1 98.69 72 GLY A N 1
ATOM 550 C CA . GLY A 1 72 ? -6.953 -13.898 8.992 1 98.69 72 GLY A CA 1
ATOM 551 C C . GLY A 1 72 ? -8.156 -13.703 8.094 1 98.69 72 GLY A C 1
ATOM 552 O O . GLY A 1 72 ? -8.68 -14.672 7.531 1 98.69 72 GLY A O 1
ATOM 553 N N . GLY A 1 73 ? -8.594 -12.477 7.852 1 98.81 73 GLY A N 1
ATOM 554 C CA . GLY A 1 73 ? -9.789 -12.195 7.07 1 98.81 73 GLY A CA 1
ATOM 555 C C . GLY A 1 73 ? -9.586 -12.391 5.582 1 98.81 73 GLY A C 1
ATOM 556 O O . GLY A 1 73 ? -10.547 -12.328 4.809 1 98.81 73 GLY A O 1
ATOM 557 N N . ALA A 1 74 ? -8.367 -12.609 5.215 1 98.94 74 ALA A N 1
ATOM 558 C CA . ALA A 1 74 ? -8.047 -12.938 3.828 1 98.94 74 ALA A CA 1
ATOM 559 C C . ALA A 1 74 ? -6.961 -14.008 3.754 1 98.94 74 ALA A C 1
ATOM 561 O O . ALA A 1 74 ? -6.008 -13.984 4.531 1 98.94 74 ALA A O 1
ATOM 562 N N . LYS A 1 75 ? -7.133 -14.914 2.865 1 98.94 75 LYS A N 1
ATOM 563 C CA . LYS A 1 75 ? -6.156 -15.953 2.551 1 98.94 75 LYS A CA 1
ATOM 564 C C . LYS A 1 75 ? -5.906 -16.031 1.048 1 98.94 75 LYS A C 1
ATOM 566 O O . LYS A 1 75 ? -6.848 -16.047 0.255 1 98.94 75 LYS A O 1
ATOM 571 N N . ILE A 1 76 ? -4.637 -16.047 0.687 1 98.88 76 ILE A N 1
ATOM 572 C CA . ILE A 1 76 ? -4.277 -16.219 -0.718 1 98.88 76 ILE A CA 1
ATOM 573 C C . ILE A 1 76 ? -3.197 -17.281 -0.85 1 98.88 76 ILE A C 1
ATOM 575 O O . ILE A 1 76 ? -2.484 -17.578 0.112 1 98.88 76 ILE A O 1
ATOM 579 N N . ASP A 1 77 ? -3.15 -17.844 -1.995 1 98.81 77 ASP A N 1
ATOM 580 C CA . ASP A 1 77 ? -2.008 -18.641 -2.426 1 98.81 77 ASP A CA 1
ATOM 581 C C . ASP A 1 77 ? -1.137 -17.875 -3.412 1 98.81 77 ASP A C 1
ATOM 583 O O . ASP A 1 77 ? -1.646 -17.266 -4.359 1 98.81 77 ASP A O 1
ATOM 587 N N . VAL A 1 78 ? 0.177 -17.875 -3.176 1 98.75 78 VAL A N 1
ATOM 588 C CA . VAL A 1 78 ? 1.132 -17.375 -4.16 1 98.75 78 VAL A CA 1
ATOM 589 C C . VAL A 1 78 ? 2.066 -18.5 -4.59 1 98.75 78 VAL A C 1
ATOM 591 O O . VAL A 1 78 ? 2.783 -19.078 -3.762 1 98.75 78 VAL A O 1
ATOM 594 N N . THR A 1 79 ? 1.994 -18.812 -5.836 1 98.44 79 THR A N 1
ATOM 595 C CA . THR A 1 79 ? 2.904 -19.812 -6.391 1 98.44 79 THR A CA 1
ATOM 596 C C . THR A 1 79 ? 4.125 -19.141 -7.016 1 98.44 79 THR A C 1
ATOM 598 O O . THR A 1 79 ? 3.986 -18.25 -7.855 1 98.44 79 THR A O 1
ATOM 601 N N . VAL A 1 80 ? 5.277 -19.516 -6.523 1 98.56 80 VAL A N 1
ATOM 602 C CA . VAL A 1 80 ? 6.531 -18.984 -7.047 1 98.56 80 VAL A CA 1
ATOM 603 C C . VAL A 1 80 ? 7.422 -20.125 -7.512 1 98.56 80 VAL A C 1
ATOM 605 O O . VAL A 1 80 ? 7.789 -21 -6.719 1 98.56 80 VAL A O 1
ATOM 608 N N . GLU A 1 81 ? 7.773 -20.109 -8.773 1 97.94 81 GLU A N 1
ATOM 609 C CA . GLU A 1 81 ? 8.594 -21.156 -9.367 1 97.94 81 GLU A CA 1
ATOM 610 C C . GLU A 1 81 ? 8.055 -22.547 -9 1 97.94 81 GLU A C 1
ATOM 612 O O . GLU A 1 81 ? 8.812 -23.422 -8.57 1 97.94 81 GLU A O 1
ATOM 617 N N . GLY A 1 82 ? 6.734 -22.594 -9.016 1 97.5 82 GLY A N 1
ATOM 618 C CA . GLY A 1 82 ? 6.074 -23.875 -8.836 1 97.5 82 GLY A CA 1
ATOM 619 C C . GLY A 1 82 ? 5.801 -24.219 -7.387 1 97.5 82 GLY A C 1
ATOM 620 O O . GLY A 1 82 ? 5.102 -25.188 -7.09 1 97.5 82 GLY A O 1
ATOM 621 N N . GLU A 1 83 ? 6.367 -23.5 -6.438 1 97.75 83 GLU A N 1
ATOM 622 C CA . GLU A 1 83 ? 6.145 -23.734 -5.016 1 97.75 83 GLU A CA 1
ATOM 623 C C . GLU A 1 83 ? 5.012 -22.875 -4.477 1 97.75 83 GLU A C 1
ATOM 625 O O . GLU A 1 83 ? 5.043 -21.641 -4.621 1 97.75 83 GLU A O 1
ATOM 630 N N . ARG A 1 84 ? 4.062 -23.5 -3.838 1 98.25 84 ARG A N 1
ATOM 631 C CA . ARG A 1 84 ? 2.895 -22.797 -3.316 1 98.25 84 ARG A CA 1
ATOM 632 C C . ARG A 1 84 ? 3.156 -22.266 -1.909 1 98.25 84 ARG A C 1
ATOM 634 O O . ARG A 1 84 ? 3.648 -23 -1.047 1 98.25 84 ARG A O 1
ATOM 641 N N . HIS A 1 85 ? 2.85 -21.031 -1.652 1 98.56 85 HIS A N 1
ATOM 642 C CA . HIS A 1 85 ? 2.904 -20.375 -0.357 1 98.56 85 HIS A CA 1
ATOM 643 C C . HIS A 1 85 ? 1.532 -19.844 0.048 1 98.56 85 HIS A C 1
ATOM 645 O O . HIS A 1 85 ? 0.933 -19.031 -0.675 1 98.56 85 HIS A O 1
ATOM 651 N N . GLU A 1 86 ? 1.054 -20.25 1.201 1 98.56 86 GLU A N 1
ATOM 652 C CA . GLU A 1 86 ? -0.214 -19.75 1.724 1 98.56 86 GLU A CA 1
ATOM 653 C C . GLU A 1 86 ? 0.002 -18.547 2.633 1 98.56 86 GLU A C 1
ATOM 655 O O . GLU A 1 86 ? 0.826 -18.594 3.549 1 98.56 86 GLU A O 1
ATOM 660 N N . LEU A 1 87 ? -0.671 -1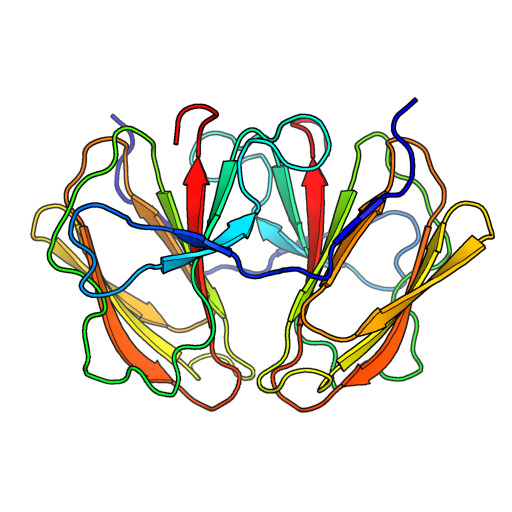7.516 2.363 1 98.81 87 LEU A N 1
ATOM 661 C CA . LEU A 1 87 ? -0.6 -16.312 3.186 1 98.81 87 LEU A CA 1
ATOM 662 C C . LEU A 1 87 ? -1.938 -16.031 3.861 1 98.81 87 LEU A C 1
ATOM 664 O O . LEU A 1 87 ? -2.992 -16.141 3.23 1 98.81 87 LEU A O 1
ATOM 668 N N . SER A 1 88 ? -1.905 -15.711 5.109 1 98.88 88 SER A N 1
ATOM 669 C CA . SER A 1 88 ? -3.029 -15.18 5.871 1 98.88 88 SER A CA 1
ATOM 670 C C . SER A 1 88 ? -2.77 -13.742 6.305 1 98.88 88 SER A C 1
ATOM 672 O O . SER A 1 88 ? -1.678 -13.414 6.777 1 98.88 88 SER A O 1
ATOM 674 N N . SER A 1 89 ? -3.689 -12.867 6.176 1 98.88 89 SER A N 1
ATOM 675 C CA . SER A 1 89 ? -3.482 -11.438 6.41 1 98.88 89 SER A CA 1
ATOM 676 C C . SER A 1 89 ? -3.309 -11.141 7.895 1 98.88 89 SER A C 1
ATOM 678 O O . SER A 1 89 ? -3.914 -11.805 8.742 1 98.88 89 SER A O 1
ATOM 680 N N . PRO A 1 90 ? -2.494 -10.211 8.141 1 98.88 90 PRO A N 1
ATOM 681 C CA . PRO A 1 90 ? -1.603 -9.516 7.203 1 98.88 90 PRO A CA 1
ATOM 682 C C . PRO A 1 90 ? -0.346 -10.32 6.887 1 98.88 90 PRO A C 1
ATOM 684 O O . PRO A 1 90 ? 0.136 -11.086 7.73 1 98.88 90 PRO A O 1
ATOM 687 N N . ALA A 1 91 ? 0.124 -10.203 5.742 1 98.88 91 ALA A N 1
ATOM 688 C CA . ALA A 1 91 ? 1.34 -10.898 5.34 1 98.88 91 ALA A CA 1
ATOM 689 C C . ALA A 1 91 ? 1.966 -10.25 4.109 1 98.88 91 ALA A C 1
ATOM 691 O O . ALA A 1 91 ? 1.3 -9.508 3.387 1 98.88 91 ALA A O 1
ATOM 692 N N . MET A 1 92 ? 3.256 -10.523 3.861 1 98.81 92 MET A N 1
ATOM 693 C CA . MET A 1 92 ? 3.963 -10.141 2.645 1 98.81 92 MET A CA 1
ATOM 694 C C . MET A 1 92 ? 4.789 -11.297 2.1 1 98.81 92 MET A C 1
ATOM 696 O O . MET A 1 92 ? 5.262 -12.141 2.863 1 98.81 92 MET A O 1
ATOM 700 N N . LEU A 1 93 ? 4.949 -11.32 0.864 1 98.69 93 LEU A N 1
ATOM 701 C CA . LEU A 1 93 ? 5.809 -12.281 0.186 1 98.69 93 LEU A CA 1
ATOM 702 C C . LEU A 1 93 ? 6.648 -11.602 -0.889 1 98.69 93 LEU A C 1
ATOM 704 O O . LEU A 1 93 ? 6.109 -10.883 -1.739 1 98.69 93 LEU A O 1
ATOM 708 N N . HIS A 1 94 ? 7.945 -11.742 -0.793 1 98.44 94 HIS A N 1
ATOM 709 C CA . HIS A 1 94 ? 8.891 -11.211 -1.776 1 98.44 94 HIS A CA 1
ATOM 710 C C . HIS A 1 94 ? 9.125 -12.219 -2.9 1 98.44 94 HIS A C 1
ATOM 712 O O . HIS A 1 94 ? 9.516 -13.359 -2.646 1 98.44 94 HIS A O 1
ATOM 718 N N . VAL A 1 95 ? 8.852 -11.828 -4.121 1 98.12 95 VAL A N 1
ATOM 719 C CA . VAL A 1 95 ? 9.133 -12.578 -5.34 1 98.12 95 VAL A CA 1
ATOM 720 C C . VAL A 1 95 ? 10.406 -12.047 -5.992 1 98.12 95 VAL A C 1
ATOM 722 O O . VAL A 1 95 ? 10.461 -10.883 -6.402 1 98.12 95 VAL A O 1
ATOM 725 N N . PRO A 1 96 ? 11.461 -12.867 -6.141 1 96.94 96 PRO A N 1
ATOM 726 C CA . PRO A 1 96 ? 12.688 -12.391 -6.773 1 96.94 96 PRO A CA 1
ATOM 727 C C . PRO A 1 96 ? 12.484 -11.992 -8.234 1 96.94 96 PRO A C 1
ATOM 729 O O . PRO A 1 96 ? 11.617 -12.539 -8.914 1 96.94 96 PRO A O 1
ATOM 732 N N . ALA A 1 97 ? 13.359 -11.016 -8.711 1 96.12 97 ALA A N 1
ATOM 733 C CA . ALA A 1 97 ? 13.344 -10.625 -10.117 1 96.12 97 ALA A CA 1
ATOM 734 C C . ALA A 1 97 ? 13.492 -11.844 -11.023 1 96.12 97 ALA A C 1
ATOM 736 O O . ALA A 1 97 ? 14.305 -12.734 -10.758 1 96.12 97 ALA A O 1
ATOM 737 N N . GLY A 1 98 ? 12.609 -11.906 -11.969 1 96.19 98 GLY A N 1
ATOM 738 C CA . GLY A 1 98 ? 12.703 -12.961 -12.961 1 96.19 98 GLY A CA 1
ATOM 739 C C . GLY A 1 98 ? 11.938 -14.211 -12.57 1 96.19 98 GLY A C 1
ATOM 740 O O . GLY A 1 98 ? 11.75 -15.109 -13.391 1 96.19 98 GLY A O 1
ATOM 741 N N . ALA A 1 99 ? 11.5 -14.398 -11.375 1 97.62 99 ALA A N 1
ATOM 742 C CA . ALA A 1 99 ? 10.812 -15.609 -10.922 1 97.62 99 ALA A CA 1
ATOM 743 C C . ALA A 1 99 ? 9.375 -15.641 -11.438 1 97.62 99 ALA A C 1
ATOM 745 O O . ALA A 1 99 ? 8.672 -14.633 -11.398 1 97.62 99 ALA A O 1
ATOM 746 N N . GLU A 1 100 ? 8.977 -16.75 -11.914 1 97.75 100 GLU A N 1
ATOM 747 C CA . GLU A 1 100 ? 7.578 -16.938 -12.281 1 97.75 100 GLU A CA 1
ATOM 748 C C . GLU A 1 100 ? 6.68 -16.953 -11.047 1 97.75 100 GLU A C 1
ATOM 750 O O . GLU A 1 100 ? 7.02 -17.562 -10.031 1 97.75 100 GLU A O 1
ATOM 755 N N . HIS A 1 101 ? 5.457 -16.328 -11.141 1 98.12 101 HIS A N 1
ATOM 756 C CA . HIS A 1 101 ? 4.586 -16.297 -9.969 1 98.12 101 HIS A CA 1
ATOM 757 C C . HIS A 1 101 ? 3.133 -16.062 -10.375 1 98.12 101 HIS A C 1
ATOM 759 O O . HIS A 1 101 ? 2.857 -15.641 -11.5 1 98.12 101 HIS A O 1
ATOM 765 N N . GLN A 1 102 ? 2.248 -16.422 -9.477 1 98 102 GLN A N 1
ATOM 766 C CA . GLN A 1 102 ? 0.806 -16.234 -9.586 1 98 102 GLN A CA 1
ATOM 767 C C . GLN A 1 102 ? 0.152 -16.203 -8.203 1 98 102 GLN A C 1
ATOM 769 O O . GLN A 1 102 ? 0.542 -16.953 -7.309 1 98 102 GLN A O 1
ATOM 774 N N . PHE A 1 103 ? -0.851 -15.328 -8.016 1 97.69 103 PHE A N 1
ATOM 775 C CA . PHE A 1 103 ? -1.591 -15.43 -6.762 1 97.69 103 PHE A CA 1
ATOM 776 C C . PHE A 1 103 ? -3.049 -15.789 -7.023 1 97.69 103 PHE A C 1
ATOM 778 O O . PHE A 1 103 ? -3.576 -15.523 -8.102 1 97.69 103 PHE A O 1
ATOM 785 N N . LEU A 1 104 ? -3.629 -16.422 -6.148 1 98.56 104 LEU A N 1
ATOM 786 C CA . LEU A 1 104 ? -5.031 -16.828 -6.129 1 98.56 104 LEU A CA 1
ATOM 787 C C . LEU A 1 104 ? -5.672 -16.5 -4.785 1 98.56 104 LEU A C 1
ATOM 789 O O . LEU A 1 104 ? -5.16 -16.891 -3.734 1 98.56 104 LEU A O 1
ATOM 793 N N . THR A 1 105 ? -6.793 -15.766 -4.836 1 98.88 105 THR A N 1
ATOM 794 C CA . THR A 1 105 ? -7.547 -15.492 -3.619 1 98.88 105 THR A CA 1
ATOM 795 C C . THR A 1 105 ? -8.336 -16.719 -3.184 1 98.88 105 THR A C 1
ATOM 797 O O . THR A 1 105 ? -9.117 -17.281 -3.963 1 98.88 105 THR A O 1
ATOM 800 N N . LYS A 1 106 ? -8.148 -17.078 -1.954 1 98.94 106 LYS A N 1
ATOM 801 C CA . LYS A 1 106 ? -8.844 -18.234 -1.418 1 98.94 106 LYS A CA 1
ATOM 802 C C . LYS A 1 106 ? -10.008 -17.828 -0.523 1 98.94 106 LYS A C 1
ATOM 804 O O . LYS A 1 106 ? -11.078 -18.422 -0.567 1 98.94 106 LYS A O 1
ATOM 809 N N . GLU A 1 107 ? -9.812 -16.906 0.327 1 98.88 107 GLU A N 1
ATOM 810 C CA . GLU A 1 107 ? -10.781 -16.25 1.21 1 98.88 107 GLU A CA 1
ATOM 811 C C . GLU A 1 107 ? -10.516 -14.758 1.308 1 98.88 107 GLU A C 1
ATOM 813 O O . GLU A 1 107 ? -9.367 -14.312 1.258 1 98.88 107 GLU A O 1
ATOM 818 N N . ALA A 1 108 ? -11.617 -13.992 1.404 1 98.88 108 ALA A N 1
ATOM 819 C CA . ALA A 1 108 ? -11.445 -12.555 1.608 1 98.88 108 ALA A CA 1
ATOM 820 C C . ALA A 1 108 ? -12.734 -11.922 2.125 1 98.88 108 ALA A C 1
ATOM 822 O O . ALA A 1 108 ? -13.758 -11.945 1.442 1 98.88 108 ALA A O 1
ATOM 823 N N . GLU A 1 109 ? -12.703 -11.367 3.293 1 98.69 109 GLU A N 1
ATOM 824 C CA . GLU A 1 109 ? -13.82 -10.57 3.775 1 98.69 109 GLU A CA 1
ATOM 825 C C . GLU A 1 109 ? -13.859 -9.195 3.102 1 98.69 109 GLU A C 1
ATOM 827 O O . GLU A 1 109 ? -12.852 -8.75 2.549 1 98.69 109 GLU A O 1
ATOM 832 N N . PRO A 1 110 ? -15.008 -8.578 3.078 1 98.12 110 PRO A N 1
ATOM 833 C CA . PRO A 1 110 ? -15.031 -7.215 2.541 1 98.12 110 PRO A CA 1
ATOM 834 C C . PRO A 1 110 ? -13.984 -6.309 3.191 1 98.12 110 PRO A C 1
ATOM 836 O O . PRO A 1 110 ? -13.781 -6.375 4.406 1 98.12 110 PRO A O 1
ATOM 839 N N . GLY A 1 111 ? -13.281 -5.535 2.396 1 98.62 111 GLY A N 1
ATOM 840 C CA . GLY A 1 111 ? -12.234 -4.664 2.906 1 98.62 111 GLY A CA 1
ATOM 841 C C . GLY A 1 111 ? -10.859 -5.297 2.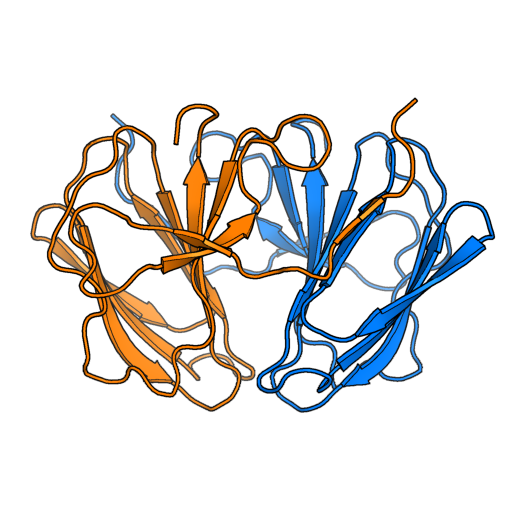859 1 98.62 111 GLY A C 1
ATOM 842 O O . GLY A 1 111 ? -9.898 -4.75 3.404 1 98.62 111 GLY A O 1
ATOM 843 N N . SER A 1 112 ? -10.781 -6.492 2.203 1 98.88 112 SER A N 1
ATOM 844 C CA . SER A 1 112 ? -9.5 -7.156 1.998 1 98.88 112 SER A CA 1
ATOM 845 C C . SER A 1 112 ? -8.836 -6.688 0.707 1 98.88 112 SER A C 1
ATOM 847 O O . SER A 1 112 ? -9.5 -6.539 -0.32 1 98.88 112 SER A O 1
ATOM 849 N N . TYR A 1 113 ? -7.523 -6.387 0.767 1 98.94 113 TYR A N 1
ATOM 850 C CA . TYR A 1 113 ? -6.754 -5.949 -0.394 1 98.94 113 TYR A CA 1
ATOM 851 C C . TYR A 1 113 ? -5.5 -6.797 -0.566 1 98.94 113 TYR A C 1
ATOM 853 O O . TYR A 1 113 ? -4.902 -7.246 0.417 1 98.94 113 TYR A O 1
ATOM 861 N N . CYS A 1 114 ? -5.082 -7.02 -1.753 1 98.88 114 CYS A N 1
ATOM 862 C CA . CYS A 1 114 ? -3.746 -7.48 -2.119 1 98.88 114 CYS A CA 1
ATOM 863 C C . CYS A 1 114 ? -3.098 -6.535 -3.119 1 98.88 114 CYS A C 1
ATOM 865 O O . CYS A 1 114 ? -3.676 -6.238 -4.164 1 98.88 114 CYS A O 1
ATOM 867 N N . PHE A 1 115 ? -1.934 -6.055 -2.752 1 98.81 115 PHE A N 1
ATOM 868 C CA . PHE A 1 115 ? -1.184 -5.164 -3.631 1 98.81 115 PHE A CA 1
ATOM 869 C C . PHE A 1 115 ? 0.106 -5.828 -4.102 1 98.81 115 PHE A C 1
ATOM 871 O O . PHE A 1 115 ? 0.738 -6.57 -3.346 1 98.81 115 PHE A O 1
ATOM 878 N N . GLY A 1 116 ? 0.434 -5.609 -5.285 1 98.25 116 GLY A N 1
ATOM 879 C CA . GLY A 1 116 ? 1.757 -5.898 -5.816 1 98.25 116 GLY A CA 1
ATOM 880 C C . GLY A 1 116 ? 2.646 -4.672 -5.906 1 98.25 116 GLY A C 1
ATOM 881 O O . GLY A 1 116 ? 2.322 -3.713 -6.605 1 98.25 116 GLY A O 1
ATOM 882 N N . ILE A 1 117 ? 3.684 -4.691 -5.168 1 98.31 117 ILE A N 1
ATOM 883 C CA . ILE A 1 117 ? 4.676 -3.623 -5.211 1 98.31 117 ILE A CA 1
ATOM 884 C C . ILE A 1 117 ? 5.848 -4.043 -6.094 1 98.31 117 ILE A C 1
ATOM 886 O O . ILE A 1 117 ? 6.621 -4.934 -5.73 1 98.31 117 ILE A O 1
ATOM 890 N N . LEU A 1 118 ? 5.93 -3.469 -7.285 1 97.19 118 LEU A N 1
ATOM 891 C CA . LEU A 1 118 ? 7.02 -3.76 -8.211 1 97.19 118 LEU A CA 1
ATOM 892 C C . LEU A 1 118 ? 8.227 -2.879 -7.918 1 97.19 118 LEU A C 1
ATOM 894 O O . LEU A 1 118 ? 8.133 -1.65 -7.977 1 97.19 118 LEU A O 1
ATOM 898 N N . LEU A 1 119 ? 9.367 -3.553 -7.551 1 95.56 119 LEU A N 1
ATOM 899 C CA . LEU A 1 119 ? 10.547 -2.822 -7.09 1 95.56 119 LEU A CA 1
ATOM 900 C C . LEU A 1 119 ? 11.453 -2.467 -8.258 1 95.56 119 LEU A C 1
ATOM 902 O O . LEU A 1 119 ? 12 -3.355 -8.922 1 95.56 119 LEU A O 1
ATOM 906 N N . GLY A 1 120 ? 11.609 -1.233 -8.625 1 85 120 GLY A N 1
ATOM 907 C CA . GLY A 1 120 ? 12.484 -0.792 -9.703 1 85 120 GLY A CA 1
ATOM 908 C C . GLY A 1 120 ? 11.867 0.296 -10.562 1 85 120 GLY A C 1
ATOM 909 O O . GLY A 1 120 ? 10.695 0.64 -10.391 1 85 120 GLY A O 1
ATOM 910 N N . ASP A 1 121 ? 12.68 1.161 -11.281 1 65.25 121 ASP A N 1
ATOM 911 C CA . ASP A 1 121 ? 12.289 2.273 -12.141 1 65.25 121 ASP A CA 1
ATOM 912 C C . ASP A 1 121 ? 11.703 1.771 -13.453 1 65.25 121 ASP A C 1
ATOM 914 O O . ASP A 1 121 ? 11.109 2.541 -14.211 1 65.25 121 ASP A O 1
ATOM 918 N N . LYS A 1 122 ? 12.172 0.627 -13.906 1 57.34 122 LYS A N 1
ATOM 919 C CA . LYS A 1 122 ? 11.859 0.186 -15.266 1 57.34 122 LYS A CA 1
ATOM 920 C C . LYS A 1 122 ? 10.602 -0.682 -15.281 1 57.34 122 LYS A C 1
ATOM 922 O O . LYS A 1 122 ? 10.445 -1.54 -16.156 1 57.34 122 LYS A O 1
ATOM 927 N N . ALA A 1 123 ? 9.484 -0.283 -14.758 1 42.41 123 ALA A N 1
ATOM 928 C CA . ALA A 1 123 ? 8.391 -1.219 -14.992 1 42.41 123 ALA A CA 1
ATOM 929 C C . ALA A 1 123 ? 7.969 -1.219 -16.469 1 42.41 123 ALA A C 1
ATOM 931 O O . ALA A 1 123 ? 7.879 -0.16 -17.094 1 42.41 123 ALA A O 1
ATOM 932 N N . MET B 1 1 ? 21.219 -14.734 -4.918 1 50.91 1 MET B N 1
ATOM 933 C CA . MET B 1 1 ? 19.938 -14.656 -5.594 1 50.91 1 MET B CA 1
ATOM 934 C C . MET B 1 1 ? 18.797 -14.461 -4.59 1 50.91 1 MET B C 1
ATOM 936 O O . MET B 1 1 ? 18.766 -15.141 -3.559 1 50.91 1 MET B O 1
ATOM 940 N N . GLN B 1 2 ? 18.109 -13.367 -4.672 1 68.62 2 GLN B N 1
ATOM 941 C CA . GLN B 1 2 ? 17.141 -13.203 -3.602 1 68.62 2 GLN B CA 1
ATOM 942 C C . GLN B 1 2 ? 16.125 -14.344 -3.607 1 68.62 2 GLN B C 1
ATOM 944 O O . GLN B 1 2 ? 15.836 -14.922 -4.656 1 68.62 2 GLN B O 1
ATOM 949 N N . THR B 1 3 ? 15.953 -14.891 -2.58 1 86.12 3 THR B N 1
ATOM 950 C CA . THR B 1 3 ? 15.008 -15.992 -2.393 1 86.12 3 THR B CA 1
ATOM 951 C C . THR B 1 3 ? 13.633 -15.461 -1.991 1 86.12 3 THR B C 1
ATOM 953 O O . THR B 1 3 ? 13.5 -14.297 -1.611 1 86.12 3 THR B O 1
ATOM 956 N N . VAL B 1 4 ? 12.656 -16.344 -2.264 1 95.62 4 VAL B N 1
ATOM 957 C CA . VAL B 1 4 ? 11.312 -16.047 -1.759 1 95.62 4 VAL B CA 1
ATOM 958 C C . VAL B 1 4 ? 11.367 -15.852 -0.246 1 95.62 4 VAL B C 1
ATOM 960 O O . VAL B 1 4 ? 12.039 -16.594 0.464 1 95.62 4 VAL B O 1
ATOM 963 N N . GLU B 1 5 ? 10.812 -14.812 0.253 1 95.88 5 GLU B N 1
ATOM 964 C CA . GLU B 1 5 ? 10.727 -14.531 1.683 1 95.88 5 GLU B CA 1
ATOM 965 C C . GLU B 1 5 ? 9.312 -14.148 2.086 1 95.88 5 GLU B C 1
ATOM 967 O O . GLU B 1 5 ? 8.68 -13.312 1.434 1 95.88 5 GLU B O 1
ATOM 972 N N . VAL B 1 6 ? 8.781 -14.805 3.121 1 97.19 6 VAL B N 1
ATOM 973 C CA . VAL B 1 6 ? 7.453 -14.508 3.652 1 97.19 6 VAL B CA 1
ATOM 974 C C . VAL B 1 6 ? 7.582 -13.789 4.992 1 97.19 6 VAL B C 1
ATOM 976 O O . VAL B 1 6 ? 8.398 -14.172 5.836 1 97.19 6 VAL B O 1
ATOM 979 N N . ARG B 1 7 ? 6.84 -12.742 5.16 1 96.88 7 ARG B N 1
ATOM 980 C CA . ARG B 1 7 ? 6.77 -12.039 6.434 1 96.88 7 ARG B CA 1
ATOM 981 C C . ARG B 1 7 ? 5.348 -12.031 6.98 1 96.88 7 ARG B C 1
ATOM 983 O O . ARG B 1 7 ? 4.41 -11.648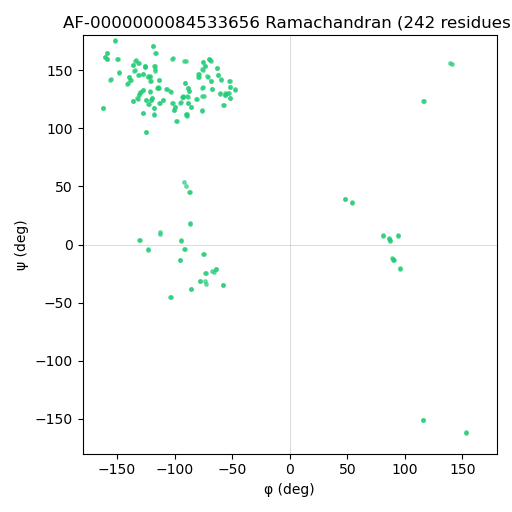 6.277 1 96.88 7 ARG B O 1
ATOM 990 N N . THR B 1 8 ? 5.18 -12.516 8.273 1 96.94 8 THR B N 1
ATOM 991 C CA . THR B 1 8 ? 3.881 -12.5 8.93 1 96.94 8 THR B CA 1
ATOM 992 C C . THR B 1 8 ? 3.951 -11.734 10.25 1 96.94 8 THR B C 1
ATOM 994 O O . THR B 1 8 ? 2.938 -11.57 10.93 1 96.94 8 THR B O 1
ATOM 997 N N . ASP B 1 9 ? 5.141 -11.297 10.602 1 96.81 9 ASP B N 1
ATOM 998 C CA . ASP B 1 9 ? 5.355 -10.516 11.82 1 96.81 9 ASP B CA 1
ATOM 999 C C . ASP B 1 9 ? 5.137 -9.031 11.562 1 96.81 9 ASP B C 1
ATOM 1001 O O . ASP B 1 9 ? 5.961 -8.203 11.953 1 96.81 9 ASP B O 1
ATOM 1005 N N . ILE B 1 10 ? 4.09 -8.758 10.883 1 97.75 10 ILE B N 1
ATOM 1006 C CA . ILE B 1 10 ? 3.756 -7.383 10.516 1 97.75 10 ILE B CA 1
ATOM 1007 C C . ILE B 1 10 ? 2.336 -7.055 10.969 1 97.75 10 ILE B C 1
ATOM 1009 O O . ILE B 1 10 ? 1.503 -7.953 11.117 1 97.75 10 ILE B O 1
ATOM 1013 N N . PRO B 1 11 ? 2.023 -5.797 11.234 1 97.94 11 PRO B N 1
ATOM 1014 C CA . PRO B 1 11 ? 2.936 -4.648 11.25 1 97.94 11 PRO B CA 1
ATOM 1015 C C . PRO B 1 11 ? 3.854 -4.648 12.469 1 97.94 11 PRO B C 1
ATOM 1017 O O . PRO B 1 11 ? 3.549 -5.285 13.484 1 97.94 11 PRO B O 1
ATOM 1020 N N . GLN B 1 12 ? 5.035 -4.02 12.32 1 97.56 12 GLN B N 1
ATOM 1021 C CA . GLN B 1 12 ? 5.895 -3.654 13.445 1 97.56 12 GLN B CA 1
ATOM 1022 C C . GLN B 1 12 ? 5.531 -2.275 13.984 1 97.56 12 GLN B C 1
ATOM 1024 O O . GLN B 1 12 ? 5.422 -1.312 13.227 1 97.56 12 GLN B O 1
ATOM 1029 N N . PHE B 1 13 ? 5.293 -2.209 15.289 1 97.44 13 PHE B N 1
ATOM 1030 C CA . PHE B 1 13 ? 4.941 -0.937 15.906 1 97.44 13 PHE B CA 1
ATOM 1031 C C . PHE B 1 13 ? 6.191 -0.196 16.375 1 97.44 13 PHE B C 1
ATOM 1033 O O . PHE B 1 13 ? 6.883 -0.647 17.281 1 97.44 13 PHE B O 1
ATOM 1040 N N . LEU B 1 14 ? 6.531 0.927 15.742 1 96 14 LEU B N 1
ATOM 1041 C CA . LEU B 1 14 ? 7.762 1.671 16 1 96 14 LEU B CA 1
ATOM 1042 C C . LEU B 1 14 ? 7.453 3.096 16.438 1 96 14 LEU B C 1
ATOM 1044 O O . LEU B 1 14 ? 6.477 3.695 15.992 1 96 14 LEU B O 1
ATOM 1048 N N . PRO B 1 15 ? 8.273 3.59 17.328 1 93.19 15 PRO B N 1
ATOM 1049 C CA . PRO B 1 15 ? 8.078 4.992 17.719 1 93.19 15 PRO B CA 1
ATOM 1050 C C . PRO B 1 15 ? 8.383 5.961 16.578 1 93.19 15 PRO B C 1
ATOM 1052 O O . PRO B 1 15 ? 9.32 5.738 15.812 1 93.19 15 PRO B O 1
ATOM 1055 N N . VAL B 1 16 ? 7.512 6.887 16.391 1 90.19 16 VAL B N 1
ATOM 1056 C CA . VAL B 1 16 ? 7.699 7.965 15.43 1 90.19 16 VAL B CA 1
ATOM 1057 C C . VAL B 1 16 ? 7.484 9.312 16.109 1 90.19 16 VAL B C 1
ATOM 1059 O O . VAL B 1 16 ? 6.508 9.5 16.844 1 90.19 16 VAL B O 1
ATOM 1062 N N . ALA B 1 17 ? 8.422 10.227 15.859 1 88 17 ALA B N 1
ATOM 1063 C CA . ALA B 1 17 ? 8.297 11.555 16.453 1 88 17 ALA B CA 1
ATOM 1064 C C . ALA B 1 17 ? 6.969 12.203 16.078 1 88 17 ALA B C 1
ATOM 1066 O O . ALA B 1 17 ? 6.555 12.164 14.922 1 88 17 ALA B O 1
ATOM 1067 N N . GLY B 1 18 ? 6.211 12.703 17.078 1 90.38 18 GLY B N 1
ATOM 1068 C CA . GLY B 1 18 ? 4.941 13.375 16.859 1 90.38 18 GLY B CA 1
ATOM 1069 C C . GLY B 1 18 ? 3.74 12.469 17.016 1 90.38 18 GLY B C 1
ATOM 1070 O O . GLY B 1 18 ? 2.613 12.938 17.172 1 90.38 18 GLY B O 1
ATOM 1071 N N . HIS B 1 19 ? 3.959 11.164 16.891 1 92.38 19 HIS B N 1
ATOM 1072 C CA . HIS B 1 19 ? 2.854 10.219 17.016 1 92.38 19 HIS B CA 1
ATOM 1073 C C . HIS B 1 19 ? 2.49 9.984 18.484 1 92.38 19 HIS B C 1
ATOM 1075 O O . HIS B 1 19 ? 3.373 9.914 19.344 1 92.38 19 HIS B O 1
ATOM 1081 N N . HIS B 1 20 ? 1.238 9.812 18.703 1 91.12 20 HIS B N 1
ATOM 1082 C CA . HIS B 1 20 ? 0.722 9.633 20.062 1 91.12 20 HIS B CA 1
ATOM 1083 C C . HIS B 1 20 ? 0.974 8.219 20.562 1 91.12 20 HIS B C 1
ATOM 1085 O O . HIS B 1 20 ? 1.025 7.984 21.766 1 91.12 20 HIS B O 1
ATOM 1091 N N . VAL B 1 21 ? 0.972 7.277 19.688 1 90.69 21 VAL B N 1
ATOM 1092 C CA . VAL B 1 21 ? 1.29 5.871 19.922 1 90.69 21 VAL B CA 1
ATOM 1093 C C . VAL B 1 21 ? 2.24 5.371 18.844 1 90.69 21 VAL B C 1
ATOM 1095 O O . VAL B 1 21 ? 2.354 5.977 17.781 1 90.69 21 VAL B O 1
ATOM 1098 N N . PRO B 1 22 ? 2.975 4.254 19.172 1 95.94 22 PRO B N 1
ATOM 1099 C CA . PRO B 1 22 ? 3.805 3.703 18.109 1 95.94 22 PRO B CA 1
ATOM 1100 C C . PRO B 1 22 ? 3.016 3.449 16.828 1 95.94 22 PRO B C 1
ATOM 1102 O O . PRO B 1 22 ? 1.855 3.033 16.875 1 95.94 22 PRO B O 1
ATOM 1105 N N . ALA B 1 23 ? 3.641 3.727 15.75 1 96 23 ALA B N 1
ATOM 1106 C CA . ALA B 1 23 ? 2.98 3.594 14.453 1 96 23 ALA B CA 1
ATOM 1107 C C . ALA B 1 23 ? 3.199 2.203 13.867 1 96 23 ALA B C 1
ATOM 1109 O O . ALA B 1 23 ? 4.301 1.652 13.953 1 96 23 ALA B O 1
ATOM 1110 N N . PRO B 1 24 ? 2.184 1.631 13.281 1 97.56 24 PRO B N 1
ATOM 1111 C CA . PRO B 1 24 ? 2.334 0.329 12.625 1 97.56 24 PRO B CA 1
ATOM 1112 C C . PRO B 1 24 ? 3.047 0.424 11.273 1 97.56 24 PRO B C 1
ATOM 1114 O O . PRO B 1 24 ? 2.527 1.041 10.344 1 97.56 24 PRO B O 1
ATOM 1117 N N . PHE B 1 25 ? 4.262 -0.189 11.141 1 98.38 25 PHE B N 1
ATOM 1118 C CA . PHE B 1 25 ? 5.004 -0.286 9.891 1 98.38 25 PHE B CA 1
ATOM 1119 C C . PHE B 1 25 ? 4.855 -1.674 9.281 1 98.38 25 PHE B C 1
ATOM 1121 O O . PHE B 1 25 ? 5.211 -2.674 9.906 1 98.38 25 PHE B O 1
ATOM 1128 N N . TYR B 1 26 ? 4.352 -1.687 8.062 1 98.62 26 TYR B N 1
ATOM 1129 C CA . TYR B 1 26 ? 4.258 -2.951 7.34 1 98.62 26 TYR B CA 1
ATOM 1130 C C . TYR B 1 26 ? 5.562 -3.262 6.613 1 98.62 26 TYR B C 1
ATOM 1132 O O . TYR B 1 26 ? 5.973 -4.422 6.527 1 98.62 26 TYR B O 1
ATOM 1140 N N . LEU B 1 27 ? 6.184 -2.219 6.066 1 97.62 27 LEU B N 1
ATOM 1141 C CA . LEU B 1 27 ? 7.508 -2.318 5.461 1 97.62 27 LEU B CA 1
ATOM 1142 C C . LEU B 1 27 ? 8.484 -1.367 6.137 1 97.62 27 LEU B C 1
ATOM 1144 O O . LEU B 1 27 ? 8.18 -0.19 6.336 1 97.62 27 LEU B O 1
ATOM 1148 N N . THR B 1 28 ? 9.617 -1.936 6.465 1 96.19 28 THR B N 1
ATOM 1149 C CA . THR B 1 28 ? 10.742 -1.121 6.91 1 96.19 28 THR B CA 1
ATOM 1150 C C . THR B 1 28 ? 11.914 -1.243 5.941 1 96.19 28 THR B C 1
ATOM 1152 O O . THR B 1 28 ? 11.953 -2.156 5.113 1 96.19 28 THR B O 1
ATOM 1155 N N . ALA B 1 29 ? 12.836 -0.363 6.059 1 93.94 29 ALA B N 1
ATOM 1156 C CA . ALA B 1 29 ? 13.914 -0.226 5.09 1 93.94 29 ALA B CA 1
ATOM 1157 C C . ALA B 1 29 ? 14.836 -1.444 5.117 1 93.94 29 ALA B C 1
ATOM 1159 O O . ALA B 1 29 ? 15.508 -1.748 4.125 1 93.94 29 ALA B O 1
ATOM 1160 N N . ASP B 1 30 ? 14.891 -2.182 6.184 1 93.38 30 ASP B N 1
ATOM 1161 C CA . ASP B 1 30 ? 15.82 -3.293 6.32 1 93.38 30 ASP B CA 1
ATOM 1162 C C . ASP B 1 30 ? 15.203 -4.598 5.828 1 93.38 30 ASP B C 1
ATOM 1164 O O . ASP B 1 30 ? 15.883 -5.621 5.738 1 93.38 30 ASP B O 1
ATOM 1168 N N . MET B 1 31 ? 14.008 -4.598 5.457 1 94.62 31 MET B N 1
ATOM 1169 C CA . MET B 1 31 ? 13.336 -5.812 5.004 1 94.62 31 MET B CA 1
ATOM 1170 C C . MET B 1 31 ? 13.781 -6.188 3.594 1 94.62 31 MET B C 1
ATOM 1172 O O . MET B 1 31 ? 14.125 -5.312 2.795 1 94.62 31 MET B O 1
ATOM 1176 N N . PHE B 1 32 ? 13.758 -7.48 3.299 1 94.62 32 PHE B N 1
ATOM 1177 C CA . PHE B 1 32 ? 13.945 -8.062 1.974 1 94.62 32 PHE B CA 1
ATOM 1178 C C . PHE B 1 32 ? 15.258 -7.574 1.357 1 94.62 32 PHE B C 1
ATOM 1180 O O . PHE B 1 32 ? 15.312 -7.266 0.166 1 94.62 32 PHE B O 1
ATOM 1187 N N . GLY B 1 33 ? 16.266 -7.398 2.127 1 91.12 33 GLY B N 1
ATOM 1188 C CA . GLY B 1 33 ? 17.594 -7.059 1.658 1 91.12 33 GLY B CA 1
ATOM 1189 C C . GLY B 1 33 ? 17.812 -5.562 1.481 1 91.12 33 GLY B C 1
ATOM 1190 O O . GLY B 1 33 ? 18.844 -5.129 0.988 1 91.12 33 GLY B O 1
ATOM 1191 N N . GLY B 1 34 ? 16.828 -4.719 1.852 1 92.5 34 GLY B N 1
ATOM 1192 C CA . GLY B 1 34 ? 16.922 -3.271 1.756 1 92.5 34 GLY B CA 1
ATOM 1193 C C . GLY B 1 34 ? 15.906 -2.674 0.795 1 92.5 34 GLY B C 1
ATOM 1194 O O . GLY B 1 34 ? 15.82 -3.094 -0.36 1 92.5 34 GLY B O 1
ATOM 1195 N N . LEU B 1 35 ? 15.102 -1.778 1.227 1 94 35 LEU B N 1
ATOM 1196 C CA . LEU B 1 35 ? 14.07 -1.13 0.429 1 94 35 LEU B CA 1
ATOM 1197 C C . LEU B 1 35 ? 14.25 0.384 0.43 1 94 35 LEU B C 1
ATOM 1199 O O . LEU B 1 35 ? 14.617 0.969 1.452 1 94 35 LEU B O 1
ATOM 1203 N N . PRO B 1 36 ? 13.945 1.021 -0.648 1 92.94 36 PRO B N 1
ATOM 1204 C CA . PRO B 1 36 ? 14.086 2.475 -0.733 1 92.94 36 PRO B CA 1
ATOM 1205 C C . PRO B 1 36 ? 12.852 3.223 -0.235 1 92.94 36 PRO B C 1
ATOM 1207 O O . PRO B 1 36 ? 12.641 4.383 -0.604 1 92.94 36 PRO B O 1
ATOM 1210 N N . PHE B 1 37 ? 12.047 2.605 0.48 1 96.25 37 PHE B N 1
ATOM 1211 C CA . PHE B 1 37 ? 10.852 3.211 1.061 1 96.25 37 PHE B CA 1
ATOM 1212 C C . PHE B 1 37 ? 10.367 2.404 2.26 1 96.25 37 PHE B C 1
ATOM 1214 O O . PHE B 1 37 ? 10.836 1.293 2.502 1 96.25 37 PHE B O 1
ATOM 1221 N N . GLN B 1 38 ? 9.531 2.953 3.039 1 97.19 38 GLN B N 1
ATOM 1222 C CA . GLN B 1 38 ? 8.812 2.316 4.137 1 97.19 38 GLN B CA 1
ATOM 1223 C C . GLN B 1 38 ? 7.309 2.521 4.004 1 97.19 38 GLN B C 1
ATOM 1225 O O . GLN B 1 38 ? 6.859 3.48 3.369 1 97.19 38 GLN B O 1
ATOM 1230 N N . LEU B 1 39 ? 6.535 1.641 4.539 1 98.38 39 LEU B N 1
ATOM 1231 C CA . LEU B 1 39 ? 5.078 1.69 4.477 1 98.38 39 LEU B CA 1
ATOM 1232 C C . LEU B 1 39 ? 4.473 1.577 5.871 1 98.38 39 LEU B C 1
ATOM 1234 O O . LEU B 1 39 ? 4.594 0.536 6.523 1 98.38 39 LEU B O 1
ATOM 1238 N N . ALA B 1 40 ? 3.854 2.594 6.332 1 98.06 40 ALA B N 1
ATOM 1239 C CA . ALA B 1 40 ? 3.18 2.637 7.629 1 98.06 40 ALA B CA 1
ATOM 1240 C C . ALA B 1 40 ? 1.687 2.902 7.465 1 98.06 40 ALA B C 1
ATOM 1242 O O . ALA B 1 40 ? 1.223 3.209 6.363 1 98.06 40 ALA B O 1
ATOM 1243 N N . GLY B 1 41 ? 0.927 2.787 8.547 1 97.88 41 GLY B N 1
ATOM 1244 C CA . GLY B 1 41 ? -0.497 3.08 8.531 1 97.88 41 GLY B CA 1
ATOM 1245 C C . GLY B 1 41 ? -1.361 1.865 8.805 1 97.88 41 GLY B C 1
ATOM 1246 O O . GLY B 1 41 ? -0.983 0.995 9.594 1 97.88 41 GLY B O 1
ATOM 1247 N N . GLY B 1 42 ? -2.604 1.918 8.203 1 98 42 GLY B N 1
ATOM 1248 C CA . GLY B 1 42 ? -3.545 0.835 8.438 1 98 42 GLY B CA 1
ATOM 1249 C C . GLY B 1 42 ? -4.996 1.263 8.305 1 98 42 GLY B C 1
ATOM 1250 O O . GLY B 1 42 ? -5.293 2.258 7.641 1 98 42 GLY B O 1
ATOM 1251 N N . SER B 1 43 ? -5.84 0.397 8.891 1 98.44 43 SER B N 1
ATOM 1252 C CA . SER B 1 43 ? -7.27 0.683 8.875 1 98.44 43 SER B CA 1
ATOM 1253 C C . SER B 1 43 ? -7.582 1.973 9.633 1 98.44 43 SER B C 1
ATOM 1255 O O . SER B 1 43 ? -6.973 2.256 10.664 1 98.44 43 SER B O 1
ATOM 1257 N N . ILE B 1 44 ? -8.648 2.709 9.109 1 98.56 44 ILE B N 1
ATOM 1258 C CA . ILE B 1 44 ? -8.836 4.023 9.719 1 98.56 44 ILE B CA 1
ATOM 1259 C C . ILE B 1 44 ? -10.297 4.199 10.117 1 98.56 44 ILE B C 1
ATOM 1261 O O . ILE B 1 44 ? -10.703 5.281 10.555 1 98.56 44 ILE B O 1
ATOM 1265 N N . ASP B 1 45 ? -11.141 3.178 9.945 1 98.56 45 ASP B N 1
ATOM 1266 C CA . ASP B 1 45 ? -12.562 3.324 10.266 1 98.56 45 ASP B CA 1
ATOM 1267 C C . ASP B 1 45 ? -12.766 3.582 11.758 1 98.56 45 ASP B C 1
ATOM 1269 O O . ASP B 1 45 ? -13.758 4.191 12.156 1 98.56 45 ASP B O 1
ATOM 1273 N N . HIS B 1 46 ? -11.852 3.256 12.57 1 97.94 46 HIS B N 1
ATOM 1274 C CA . HIS B 1 46 ? -11.953 3.471 14.008 1 97.94 46 HIS B CA 1
ATOM 1275 C C . HIS B 1 46 ? -11.305 4.789 14.422 1 97.94 46 HIS B C 1
ATOM 1277 O O . HIS B 1 46 ? -11.258 5.125 15.602 1 97.94 46 HIS B O 1
ATOM 1283 N N . LEU B 1 47 ? -10.82 5.574 13.5 1 97.94 47 LEU B N 1
ATOM 1284 C CA . LEU B 1 47 ? -10.016 6.746 13.82 1 97.94 47 LEU B CA 1
ATOM 1285 C C . LEU B 1 47 ? -10.758 8.031 13.453 1 97.94 47 LEU B C 1
ATOM 1287 O O . LEU B 1 47 ? -10.164 9.109 13.438 1 97.94 47 LEU B O 1
ATOM 1291 N N . VAL B 1 48 ? -12.039 7.965 13.117 1 98.62 48 VAL B N 1
ATOM 1292 C CA . VAL B 1 48 ? -12.805 9.133 12.688 1 98.62 48 VAL B CA 1
ATOM 1293 C C . VAL B 1 48 ? -12.766 10.195 13.781 1 98.62 48 VAL B C 1
ATOM 1295 O O . VAL B 1 48 ? -13.125 9.93 14.93 1 98.62 48 VAL B O 1
ATOM 1298 N N . GLY B 1 49 ? -12.227 11.352 13.398 1 98.31 49 GLY B N 1
ATOM 1299 C CA . GLY B 1 49 ? -12.188 12.492 14.305 1 98.31 49 GLY B CA 1
ATOM 1300 C C . GLY B 1 49 ? -11.039 12.422 15.297 1 98.31 49 GLY B C 1
ATOM 1301 O O . GLY B 1 49 ? -10.938 13.25 16.203 1 98.31 49 GLY B O 1
ATOM 1302 N N . LYS B 1 50 ? -10.102 11.438 15.148 1 97 50 LYS B N 1
ATOM 1303 C CA . LYS B 1 50 ? -9.023 11.203 16.109 1 97 50 LYS B CA 1
ATOM 1304 C C . LYS B 1 50 ? -7.664 11.242 15.414 1 97 50 LYS B C 1
ATOM 1306 O O . LYS B 1 50 ? -7.207 10.234 14.867 1 97 50 LYS B O 1
ATOM 1311 N N . PRO B 1 51 ? -7.031 12.391 15.492 1 95.38 51 PRO B N 1
ATOM 1312 C CA . PRO B 1 51 ? -5.688 12.406 14.914 1 95.38 51 PRO B CA 1
ATOM 1313 C C . PRO B 1 51 ? -4.754 11.391 15.57 1 95.38 51 PRO B C 1
ATOM 1315 O O . PRO B 1 51 ? -4.824 11.172 16.781 1 95.38 51 PRO B O 1
ATOM 1318 N N . VAL B 1 52 ? -3.936 10.797 14.742 1 94.38 52 VAL B N 1
ATOM 1319 C CA . VAL B 1 52 ? -3.029 9.789 15.281 1 94.38 52 VAL B CA 1
ATOM 1320 C C . VAL B 1 52 ? -1.675 10.422 15.586 1 94.38 52 VAL B C 1
ATOM 1322 O O . VAL B 1 52 ? -0.824 9.805 16.234 1 94.38 52 VAL B O 1
ATOM 1325 N N . ALA B 1 53 ? -1.427 11.57 15.133 1 96.62 53 ALA B N 1
ATOM 1326 C CA . ALA B 1 53 ? -0.177 12.297 15.32 1 96.62 53 ALA B CA 1
ATOM 1327 C C . ALA B 1 53 ? -0.423 13.805 15.375 1 96.62 53 ALA B C 1
ATOM 1329 O O . ALA B 1 53 ? -1.354 14.312 14.742 1 96.62 53 ALA B O 1
ATOM 1330 N N . ASP B 1 54 ? 0.39 14.5 16.141 1 96.69 54 ASP B N 1
ATOM 1331 C CA . ASP B 1 54 ? 0.48 15.945 16 1 96.69 54 ASP B CA 1
ATOM 1332 C C . ASP B 1 54 ? 1.158 16.344 14.695 1 96.69 54 ASP B C 1
ATOM 1334 O O . ASP B 1 54 ? 1.775 15.508 14.031 1 96.69 54 ASP B O 1
ATOM 1338 N N . PRO B 1 55 ? 0.92 17.594 14.273 1 97.44 55 PRO B N 1
ATOM 1339 C CA . PRO B 1 55 ? 1.729 18.031 13.133 1 97.44 55 PRO B CA 1
ATOM 1340 C C . PRO B 1 55 ? 3.213 17.719 13.312 1 97.44 55 PRO B C 1
ATOM 1342 O O . PRO B 1 55 ? 3.768 17.938 14.391 1 97.44 55 PRO B O 1
ATOM 1345 N N . HIS B 1 56 ? 3.904 17.156 12.312 1 97.31 56 HIS B N 1
ATOM 1346 C CA . HIS B 1 56 ? 5.297 16.734 12.383 1 97.31 56 HIS B CA 1
ATOM 1347 C C . HIS B 1 56 ? 5.965 16.797 11.016 1 97.31 56 HIS B C 1
ATOM 1349 O O . HIS B 1 56 ? 5.32 17.141 10.023 1 97.31 56 HIS B O 1
ATOM 1355 N N . ARG B 1 57 ? 7.281 16.516 10.969 1 95.94 57 ARG B N 1
ATOM 1356 C CA . ARG B 1 57 ? 8.086 16.562 9.758 1 95.94 57 ARG B CA 1
ATOM 1357 C C . ARG B 1 57 ? 8.93 15.289 9.617 1 95.94 57 ARG B C 1
ATOM 1359 O O . ARG B 1 57 ? 9.273 14.664 10.617 1 95.94 57 ARG B O 1
ATOM 1366 N N . HIS B 1 58 ? 9.086 14.93 8.414 1 94.38 58 HIS B N 1
ATOM 1367 C CA . HIS B 1 58 ? 10.117 13.953 8.07 1 94.38 58 HIS B CA 1
ATOM 1368 C C . HIS B 1 58 ? 11.156 14.547 7.129 1 94.38 58 HIS B C 1
ATOM 1370 O O . HIS B 1 58 ? 10.836 15.43 6.324 1 94.38 58 HIS B O 1
ATOM 1376 N N . GLU B 1 59 ? 12.367 13.992 7.184 1 93.88 59 GLU B N 1
ATOM 1377 C CA . GLU B 1 59 ? 13.422 14.438 6.277 1 93.88 59 GLU B CA 1
ATOM 1378 C C . GLU B 1 59 ? 13.164 13.945 4.855 1 93.88 59 GLU B C 1
ATOM 1380 O O . GLU B 1 59 ? 13.641 14.555 3.891 1 93.88 59 GLU B O 1
ATOM 1385 N N . VAL B 1 60 ? 12.438 12.883 4.719 1 95.06 60 VAL B N 1
ATOM 1386 C CA . VAL B 1 60 ? 12.133 12.305 3.41 1 95.06 60 VAL B CA 1
ATOM 1387 C C . VAL B 1 60 ? 10.711 12.68 3 1 95.06 60 VAL B C 1
ATOM 1389 O O . VAL B 1 60 ? 9.898 13.07 3.84 1 95.06 60 VAL B O 1
ATOM 1392 N N . ALA B 1 61 ? 10.406 12.602 1.705 1 96.5 61 ALA B N 1
ATOM 1393 C CA . ALA B 1 61 ? 9.047 12.797 1.219 1 96.5 61 ALA B CA 1
ATOM 1394 C C . ALA B 1 61 ? 8.133 11.656 1.662 1 96.5 61 ALA B C 1
ATOM 1396 O O . ALA B 1 61 ? 8.609 10.57 2.004 1 96.5 61 ALA B O 1
ATOM 1397 N N . GLU B 1 62 ? 6.891 11.945 1.665 1 97.38 62 GLU B N 1
ATOM 1398 C CA . GLU B 1 62 ? 5.875 10.969 2.053 1 97.38 62 GLU B CA 1
ATOM 1399 C C . GLU B 1 62 ? 4.664 11.031 1.127 1 97.38 62 GLU B C 1
ATOM 1401 O O . GLU B 1 62 ? 4.27 12.117 0.691 1 97.38 62 GLU B O 1
ATOM 1406 N N . ILE B 1 63 ? 4.09 9.922 0.797 1 98.44 63 ILE B N 1
ATOM 1407 C CA . ILE B 1 63 ? 2.83 9.852 0.064 1 98.44 63 ILE B CA 1
ATOM 1408 C C . ILE B 1 63 ? 1.744 9.266 0.963 1 98.44 63 ILE B C 1
ATOM 1410 O O . ILE B 1 63 ? 1.916 8.18 1.531 1 98.44 63 ILE B O 1
ATOM 1414 N N . TYR B 1 64 ? 0.672 9.984 1.177 1 98.81 64 TYR B N 1
ATOM 1415 C CA . TYR B 1 64 ? -0.53 9.406 1.769 1 98.81 64 TYR B CA 1
ATOM 1416 C C . TYR B 1 64 ? -1.354 8.672 0.721 1 98.81 64 TYR B C 1
ATOM 1418 O O . TYR B 1 64 ? -1.686 9.234 -0.325 1 98.81 64 TYR B O 1
ATOM 1426 N N . PHE B 1 65 ? -1.654 7.453 0.952 1 98.94 65 PHE B N 1
ATOM 1427 C CA . PHE B 1 65 ? -2.42 6.582 0.068 1 98.94 65 PHE B CA 1
ATOM 1428 C C . PHE B 1 65 ? -3.713 6.133 0.738 1 98.94 65 PHE B C 1
ATOM 1430 O O . PHE B 1 65 ? -3.686 5.371 1.707 1 98.94 65 PHE B O 1
ATOM 1437 N N . LEU B 1 66 ? -4.852 6.625 0.196 1 98.94 66 LEU B N 1
ATOM 1438 C CA . LEU B 1 66 ? -6.176 6.402 0.767 1 98.94 66 LEU B CA 1
ATOM 1439 C C . LEU B 1 66 ? -6.996 5.469 -0.115 1 98.94 66 LEU B C 1
ATOM 1441 O O . LEU B 1 66 ? -7.176 5.73 -1.307 1 98.94 66 LEU B O 1
ATOM 1445 N N . VAL B 1 67 ? -7.488 4.355 0.495 1 98.94 67 VAL B N 1
ATOM 1446 C CA . VAL B 1 67 ? -8.352 3.439 -0.243 1 98.94 67 VAL B CA 1
ATOM 1447 C C . VAL B 1 67 ? -9.539 3.033 0.628 1 98.94 67 VAL B C 1
ATOM 1449 O O . VAL B 1 67 ? -9.469 3.107 1.856 1 98.94 67 VAL B O 1
ATOM 1452 N N . SER B 1 68 ? -10.617 2.674 -0.012 1 98.88 68 SER B N 1
ATOM 1453 C CA . SER B 1 68 ? -11.836 2.152 0.6 1 98.88 68 SER B CA 1
ATOM 1454 C C . SER B 1 68 ? -12.555 1.182 -0.334 1 98.88 68 SER B C 1
ATOM 1456 O O . SER B 1 68 ? -12.273 1.146 -1.534 1 98.88 68 SER B O 1
ATOM 1458 N N . PRO B 1 69 ? -13.43 0.326 0.248 1 98.06 69 PRO B N 1
ATOM 1459 C CA . PRO B 1 69 ? -14.156 -0.624 -0.596 1 98.06 69 PRO B CA 1
ATOM 1460 C C . PRO B 1 69 ? -14.984 0.063 -1.681 1 98.06 69 PRO B C 1
ATOM 1462 O O . PRO B 1 69 ? -15.102 -0.453 -2.795 1 98.06 69 PRO B O 1
ATOM 1465 N N . ASN B 1 70 ? -15.523 1.2 -1.382 1 97.88 70 ASN B N 1
ATOM 1466 C CA . ASN B 1 70 ? -16.328 1.969 -2.326 1 97.88 70 ASN B CA 1
ATOM 1467 C C . ASN B 1 70 ? -15.742 3.357 -2.561 1 97.88 70 ASN B C 1
ATOM 1469 O O . ASN B 1 70 ? -15.211 3.977 -1.636 1 97.88 70 ASN B O 1
ATOM 1473 N N . PRO B 1 71 ? -15.812 3.809 -3.928 1 97.94 71 PRO B N 1
ATOM 1474 C CA . PRO B 1 71 ? -15.398 5.199 -4.141 1 97.94 71 PRO B CA 1
ATOM 1475 C C . PRO B 1 71 ? -16.109 6.176 -3.209 1 97.94 71 PRO B C 1
ATOM 1477 O O . PRO B 1 71 ? -17.328 6.094 -3.035 1 97.94 71 PRO B O 1
ATOM 1480 N N . GLY B 1 72 ? -15.312 6.98 -2.492 1 98.69 72 GLY B N 1
ATOM 1481 C CA . GLY B 1 72 ? -15.875 7.961 -1.579 1 98.69 72 GLY B CA 1
ATOM 1482 C C . GLY B 1 72 ? -16.141 7.406 -0.194 1 98.69 72 GLY B C 1
ATOM 1483 O O . GLY B 1 72 ? -16.625 8.125 0.689 1 98.69 72 GLY B O 1
ATOM 1484 N N . GLY B 1 73 ? -15.797 6.156 0.09 1 98.81 73 GLY B N 1
ATOM 1485 C CA . GLY B 1 73 ? -16.094 5.508 1.357 1 98.81 73 GLY B CA 1
ATOM 1486 C C . GLY B 1 73 ? -15.203 5.977 2.49 1 98.81 73 GLY B C 1
ATOM 1487 O O . GLY B 1 73 ? -15.422 5.621 3.65 1 98.81 73 GLY B O 1
ATOM 1488 N N . ALA B 1 74 ? -14.219 6.75 2.127 1 98.94 74 ALA B N 1
ATOM 1489 C CA . ALA B 1 74 ? -13.359 7.371 3.131 1 98.94 74 ALA B CA 1
ATOM 1490 C C . ALA B 1 74 ? -12.992 8.797 2.732 1 98.94 74 ALA B C 1
ATOM 1492 O O . ALA B 1 74 ? -12.734 9.078 1.561 1 98.94 74 ALA B O 1
ATOM 1493 N N . LYS B 1 75 ? -13.016 9.672 3.684 1 98.94 75 LYS B N 1
ATOM 1494 C CA . LYS B 1 75 ? -12.586 11.055 3.541 1 98.94 75 LYS B CA 1
ATOM 1495 C C . LYS B 1 75 ? -11.602 11.445 4.641 1 98.94 75 LYS B C 1
ATOM 1497 O O . LYS B 1 75 ? -11.836 11.164 5.82 1 98.94 75 LYS B O 1
ATOM 1502 N N . ILE B 1 76 ? -10.5 12.039 4.234 1 98.88 76 ILE B N 1
ATOM 1503 C CA . ILE B 1 76 ? -9.531 12.547 5.203 1 98.88 76 ILE B CA 1
ATOM 1504 C C . ILE B 1 76 ? -9.148 13.977 4.855 1 98.88 76 ILE B C 1
ATOM 1506 O O . ILE B 1 76 ? -9.297 14.406 3.709 1 98.88 76 ILE B O 1
ATOM 1510 N N . ASP B 1 77 ? -8.719 14.656 5.84 1 98.81 77 ASP B N 1
ATOM 1511 C CA . ASP B 1 77 ? -8.008 15.922 5.664 1 98.81 77 ASP B CA 1
ATOM 1512 C C . ASP B 1 77 ? -6.504 15.742 5.875 1 98.81 77 ASP B C 1
ATOM 1514 O O . ASP B 1 77 ? -6.082 15.117 6.852 1 98.81 77 ASP B O 1
ATOM 1518 N N . VAL B 1 78 ? -5.699 16.266 4.945 1 98.75 78 VAL B N 1
ATOM 1519 C CA . VAL B 1 78 ? -4.258 16.359 5.145 1 98.75 78 VAL B CA 1
ATOM 1520 C C . VAL B 1 78 ? -3.832 17.828 5.133 1 98.75 78 VAL B C 1
ATOM 1522 O O . VAL B 1 78 ? -4.031 18.531 4.137 1 98.75 78 VAL B O 1
ATOM 1525 N N . THR B 1 79 ? -3.312 18.25 6.238 1 98.44 79 THR B N 1
ATOM 1526 C CA . THR B 1 79 ? -2.781 19.609 6.32 1 98.44 79 THR B CA 1
ATOM 1527 C C . THR B 1 79 ? -1.277 19.609 6.059 1 98.44 79 THR B C 1
ATOM 1529 O O . THR B 1 79 ? -0.526 18.875 6.699 1 98.44 79 THR B O 1
ATOM 1532 N N . VAL B 1 80 ? -0.893 20.359 5.059 1 98.56 80 VAL B N 1
ATOM 1533 C CA . VAL B 1 80 ? 0.518 20.5 4.711 1 98.56 80 VAL B CA 1
ATOM 1534 C C . VAL B 1 80 ? 0.922 21.969 4.754 1 98.56 80 VAL B C 1
ATOM 1536 O O . VAL B 1 80 ? 0.37 22.797 4.023 1 98.56 80 VAL B O 1
ATOM 1539 N N . GLU B 1 81 ? 1.879 22.281 5.582 1 97.94 81 GLU B N 1
ATOM 1540 C CA . GLU B 1 81 ? 2.342 23.656 5.758 1 97.94 81 GLU B CA 1
ATOM 1541 C C . GLU B 1 81 ? 1.17 24.625 5.949 1 97.94 81 GLU B C 1
ATOM 1543 O O . GLU B 1 81 ? 1.099 25.656 5.297 1 97.94 81 GLU B O 1
ATOM 1548 N N . GLY B 1 82 ? 0.212 24.094 6.703 1 97.56 82 GLY B N 1
ATOM 1549 C CA . GLY B 1 82 ? -0.903 24.938 7.105 1 97.56 82 GLY B CA 1
ATOM 1550 C C . GLY B 1 82 ? -2.053 24.906 6.117 1 97.56 82 GLY B C 1
ATOM 1551 O O . GLY B 1 82 ? -3.131 25.438 6.398 1 97.56 82 GLY B O 1
ATOM 1552 N N . GLU B 1 83 ? -1.875 24.375 4.934 1 97.75 83 GLU B N 1
ATOM 1553 C CA . GLU B 1 83 ? -2.928 24.297 3.926 1 97.75 83 GLU B CA 1
ATOM 1554 C C . GLU B 1 83 ? -3.66 22.969 3.996 1 97.75 83 GLU B C 1
ATOM 1556 O O . GLU B 1 83 ? -3.035 21.906 3.924 1 97.75 83 GLU B O 1
ATOM 1561 N N . ARG B 1 84 ? -4.957 23.031 4.094 1 98.25 84 ARG B N 1
ATOM 1562 C CA . ARG B 1 84 ? -5.777 21.828 4.223 1 98.25 84 ARG B CA 1
ATOM 1563 C C . ARG B 1 84 ? -6.156 21.266 2.854 1 98.25 84 ARG B C 1
ATOM 1565 O O . ARG B 1 84 ? -6.598 22.016 1.977 1 98.25 84 ARG B O 1
ATOM 1572 N N . HIS B 1 85 ? -6 20 2.648 1 98.56 85 HIS B N 1
ATOM 1573 C CA . HIS B 1 85 ? -6.406 19.25 1.466 1 98.56 85 HIS B CA 1
ATOM 1574 C C . HIS B 1 85 ? -7.379 18.141 1.828 1 98.56 85 HIS B C 1
ATOM 1576 O O . HIS B 1 85 ? -7.059 17.266 2.645 1 98.56 85 HIS B O 1
ATOM 1582 N N . GLU B 1 86 ? -8.531 18.141 1.2 1 98.56 86 GLU B N 1
ATOM 1583 C CA . GLU B 1 86 ? -9.508 17.078 1.411 1 98.56 86 GLU B CA 1
ATOM 1584 C C . GLU B 1 86 ? -9.344 15.969 0.383 1 98.56 86 GLU B C 1
ATOM 1586 O O . GLU B 1 86 ? -9.281 16.234 -0.82 1 98.56 86 GLU B O 1
ATOM 1591 N N . LEU B 1 87 ? -9.234 14.805 0.843 1 98.81 87 LEU B N 1
ATOM 1592 C CA . LEU B 1 87 ? -9.125 13.641 -0.032 1 98.81 87 LEU B CA 1
ATOM 1593 C C . LEU B 1 87 ? -10.344 12.734 0.124 1 98.81 87 LEU B C 1
ATOM 1595 O O . LEU B 1 87 ? -10.789 12.469 1.243 1 98.81 87 LEU B O 1
ATOM 1599 N N . SER B 1 88 ? -10.867 12.289 -0.97 1 98.88 88 SER B N 1
ATOM 1600 C CA . SER B 1 88 ? -11.867 11.227 -1.038 1 98.88 88 SER B CA 1
ATOM 1601 C C . SER B 1 88 ? -11.312 9.992 -1.738 1 98.88 88 SER B C 1
ATOM 1603 O O . SER B 1 88 ? -10.664 10.102 -2.781 1 98.88 88 SER B O 1
ATOM 1605 N N . SER B 1 89 ? -11.523 8.836 -1.23 1 98.88 89 SER B N 1
ATOM 1606 C CA . SER B 1 89 ? -10.906 7.613 -1.737 1 98.88 89 SER B CA 1
ATOM 1607 C C . SER B 1 89 ? -11.484 7.215 -3.09 1 98.88 89 SER B C 1
ATOM 1609 O O . SER B 1 89 ? -12.672 7.434 -3.348 1 98.88 89 SER B O 1
ATOM 1611 N N . PRO B 1 90 ? -10.648 6.695 -3.881 1 98.88 90 PRO B N 1
ATOM 1612 C CA . PRO B 1 90 ? -9.195 6.586 -3.713 1 98.88 90 PRO B CA 1
ATOM 1613 C C . PRO B 1 90 ? -8.469 7.887 -4.043 1 98.88 90 PRO B C 1
ATOM 1615 O O . PRO B 1 90 ? -8.922 8.648 -4.898 1 98.88 90 PRO B O 1
ATOM 1618 N N . ALA B 1 91 ? -7.445 8.141 -3.379 1 98.88 91 ALA B N 1
ATOM 1619 C CA . ALA B 1 91 ? -6.656 9.344 -3.633 1 98.88 91 ALA B CA 1
ATOM 1620 C C . ALA B 1 91 ? -5.242 9.203 -3.066 1 98.88 91 ALA B C 1
ATOM 1622 O O . ALA B 1 91 ? -4.996 8.352 -2.207 1 98.88 91 ALA B O 1
ATOM 1623 N N . MET B 1 92 ? -4.305 10.039 -3.547 1 98.81 92 MET B N 1
ATOM 1624 C CA . MET B 1 92 ? -2.955 10.156 -3 1 98.81 92 MET B CA 1
ATOM 1625 C C . MET B 1 92 ? -2.559 11.625 -2.857 1 98.81 92 MET B C 1
ATOM 1627 O O . MET B 1 92 ? -3.016 12.477 -3.625 1 98.81 92 MET B O 1
ATOM 1631 N N . LEU B 1 93 ? -1.776 11.883 -1.934 1 98.69 93 LEU B N 1
ATOM 1632 C CA . LEU B 1 93 ? -1.194 13.203 -1.729 1 98.69 93 LEU B CA 1
ATOM 1633 C C . LEU B 1 93 ? 0.294 13.102 -1.416 1 98.69 93 LEU B C 1
ATOM 1635 O O . LEU B 1 93 ? 0.694 12.352 -0.522 1 98.69 93 LEU B O 1
ATOM 1639 N N . HIS B 1 94 ? 1.115 13.766 -2.195 1 98.44 94 HIS B N 1
ATOM 1640 C CA . HIS B 1 94 ? 2.559 13.828 -1.994 1 98.44 94 HIS B CA 1
ATOM 1641 C C . HIS B 1 94 ? 2.934 14.984 -1.07 1 98.44 94 HIS B C 1
ATOM 1643 O O . HIS B 1 94 ? 2.586 16.141 -1.337 1 98.44 94 HIS B O 1
ATOM 1649 N N . VAL B 1 95 ? 3.588 14.695 0.03 1 98.12 95 VAL B N 1
ATOM 1650 C CA . VAL B 1 95 ? 4.148 15.648 0.976 1 98.12 95 VAL B CA 1
ATOM 1651 C C . VAL B 1 95 ? 5.645 15.812 0.727 1 98.12 95 VAL B C 1
ATOM 1653 O O . VAL B 1 95 ? 6.41 14.852 0.87 1 98.12 95 VAL B O 1
ATOM 1656 N N . PRO B 1 96 ? 6.125 17.016 0.371 1 97 96 PRO B N 1
ATOM 1657 C CA . PRO B 1 96 ? 7.559 17.203 0.13 1 97 96 PRO B CA 1
ATOM 1658 C C . PRO B 1 96 ? 8.406 16.953 1.38 1 97 96 PRO B C 1
ATOM 1660 O O . PRO B 1 96 ? 7.93 17.172 2.5 1 97 96 PRO B O 1
ATOM 1663 N N . ALA B 1 97 ? 9.703 16.516 1.147 1 96.19 97 ALA B N 1
ATOM 1664 C CA . ALA B 1 97 ? 10.648 16.359 2.25 1 96.19 97 ALA B CA 1
ATOM 1665 C C . ALA B 1 97 ? 10.742 17.641 3.078 1 96.19 97 ALA B C 1
ATOM 1667 O O . ALA B 1 97 ? 10.781 18.734 2.525 1 96.19 97 ALA B O 1
ATOM 1668 N N . GLY B 1 98 ? 10.625 17.453 4.352 1 96.19 98 GLY B N 1
ATOM 1669 C CA . GLY B 1 98 ? 10.797 18.578 5.258 1 96.19 98 GLY B CA 1
ATOM 1670 C C . GLY B 1 98 ? 9.5 19.312 5.543 1 96.19 98 GLY B C 1
ATOM 1671 O O . GLY B 1 98 ? 9.445 20.156 6.445 1 96.19 98 GLY B O 1
ATOM 1672 N N . ALA B 1 99 ? 8.43 19.125 4.852 1 97.62 99 ALA B N 1
ATOM 1673 C CA . ALA B 1 99 ? 7.168 19.844 5.031 1 97.62 99 ALA B CA 1
ATOM 1674 C C . ALA B 1 99 ? 6.418 19.344 6.258 1 97.62 99 ALA B C 1
ATOM 1676 O O . ALA B 1 99 ? 6.332 18.125 6.484 1 97.62 99 ALA B O 1
ATOM 1677 N N . GLU B 1 100 ? 5.934 20.234 7.02 1 97.81 100 GLU B N 1
ATOM 1678 C CA . GLU B 1 100 ? 5.066 19.859 8.133 1 97.81 100 GLU B CA 1
ATOM 1679 C C . GLU B 1 100 ? 3.729 19.312 7.633 1 97.81 100 GLU B C 1
ATOM 1681 O O . GLU B 1 100 ? 3.141 19.859 6.699 1 97.81 100 GLU B O 1
ATOM 1686 N N . HIS B 1 101 ? 3.18 18.25 8.305 1 98.12 101 HIS B N 1
ATOM 1687 C CA . HIS B 1 101 ? 1.921 17.672 7.836 1 98.12 101 HIS B CA 1
ATOM 1688 C C . HIS B 1 101 ? 1.213 16.906 8.945 1 98.12 101 HIS B C 1
ATOM 1690 O O . HIS B 1 101 ? 1.823 16.578 9.961 1 98.12 101 HIS B O 1
ATOM 1696 N N . GLN B 1 102 ? -0.076 16.734 8.742 1 97.94 102 GLN B N 1
ATOM 1697 C CA . GLN B 1 102 ? -0.959 15.953 9.609 1 97.94 102 GLN B CA 1
ATOM 1698 C C . GLN B 1 102 ? -2.178 15.453 8.836 1 97.94 102 GLN B C 1
ATOM 1700 O O . GLN B 1 102 ? -2.711 16.172 7.977 1 97.94 102 GLN B O 1
ATOM 1705 N N . PHE B 1 103 ? -2.641 14.219 9.117 1 97.69 103 PHE B N 1
ATOM 1706 C CA . PHE B 1 103 ? -3.91 13.82 8.523 1 97.69 103 PHE B CA 1
ATOM 1707 C C . PHE B 1 103 ? -4.953 13.547 9.602 1 97.69 103 PHE B C 1
ATOM 1709 O O . PHE B 1 103 ? -4.605 13.219 10.742 1 97.69 103 PHE B O 1
ATOM 1716 N N . LEU B 1 104 ? -6.137 13.766 9.305 1 98.56 104 LEU B N 1
ATOM 1717 C CA . LEU B 1 104 ? -7.312 13.531 10.133 1 98.56 104 LEU B CA 1
ATOM 1718 C C . LEU B 1 104 ? -8.383 12.781 9.352 1 98.56 104 LEU B C 1
ATOM 1720 O O . LEU B 1 104 ? -8.781 13.203 8.258 1 98.56 104 LEU B O 1
ATOM 1724 N N . THR B 1 105 ? -8.828 11.633 9.914 1 98.88 105 THR B N 1
ATOM 1725 C CA . THR B 1 105 ? -9.93 10.898 9.305 1 98.88 105 THR B CA 1
ATOM 1726 C C . THR B 1 105 ? -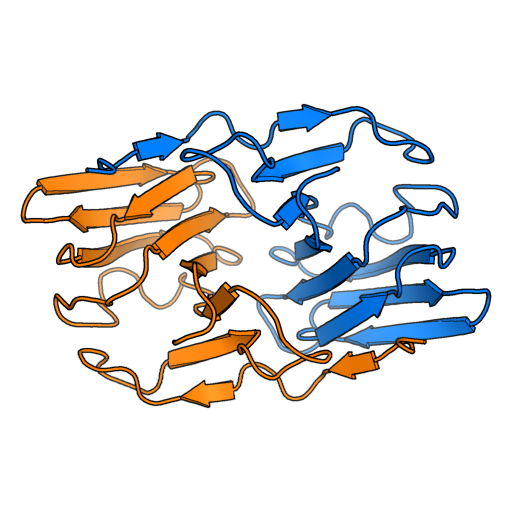11.258 11.594 9.562 1 98.88 105 THR B C 1
ATOM 1728 O O . THR B 1 105 ? -11.609 11.875 10.719 1 98.88 105 THR B O 1
ATOM 1731 N N . LYS B 1 106 ? -11.969 11.82 8.5 1 98.94 106 LYS B N 1
ATOM 1732 C CA . LYS B 1 106 ? -13.266 12.492 8.617 1 98.94 106 LYS B CA 1
ATOM 1733 C C . LYS B 1 106 ? -14.414 11.5 8.477 1 98.94 106 LYS B C 1
ATOM 1735 O O . LYS B 1 106 ? -15.414 11.594 9.188 1 98.94 106 LYS B O 1
ATOM 1740 N N . GLU B 1 107 ? -14.352 10.648 7.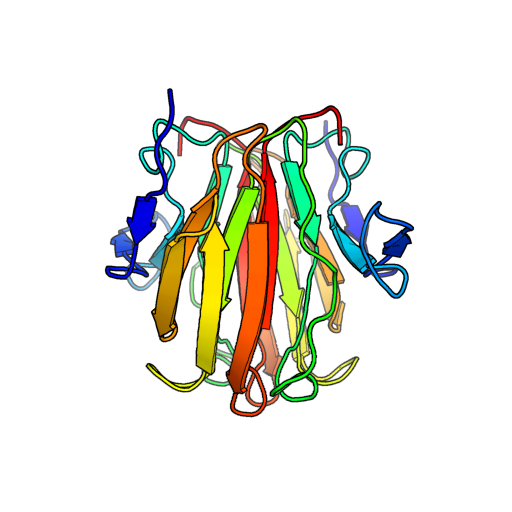535 1 98.81 107 GLU B N 1
ATOM 1741 C CA . GLU B 1 107 ? -15.258 9.531 7.258 1 98.81 107 GLU B CA 1
ATOM 1742 C C . GLU B 1 107 ? -14.484 8.289 6.828 1 98.81 107 GLU B C 1
ATOM 1744 O O . GLU B 1 107 ? -13.445 8.391 6.168 1 98.81 107 GLU B O 1
ATOM 1749 N N . ALA B 1 108 ? -15 7.129 7.258 1 98.88 108 ALA B N 1
ATOM 1750 C CA . ALA B 1 108 ? -14.375 5.887 6.797 1 98.88 108 ALA B CA 1
ATOM 1751 C C . ALA B 1 108 ? -15.312 4.699 7.008 1 98.88 108 ALA B C 1
ATOM 1753 O O . ALA B 1 108 ? -15.664 4.371 8.141 1 98.88 108 ALA B O 1
ATOM 1754 N N . GLU B 1 109 ? -15.703 4.059 5.949 1 98.69 109 GL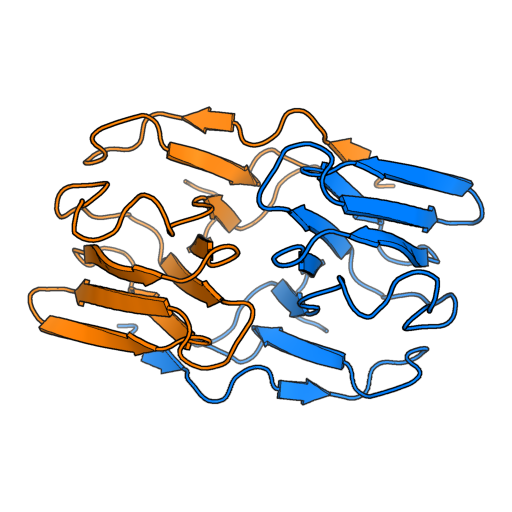U B N 1
ATOM 1755 C CA . GLU B 1 109 ? -16.422 2.799 6.07 1 98.69 109 GLU B CA 1
ATOM 1756 C C . GLU B 1 109 ? -15.492 1.657 6.453 1 98.69 109 GLU B C 1
ATOM 1758 O O . GLU B 1 109 ? -14.273 1.763 6.281 1 98.69 109 GLU B O 1
ATOM 1763 N N . PRO B 1 110 ? -16.031 0.612 7.035 1 98.12 110 PRO B N 1
ATOM 1764 C CA . PRO B 1 110 ? -15.164 -0.539 7.301 1 98.12 110 PRO B C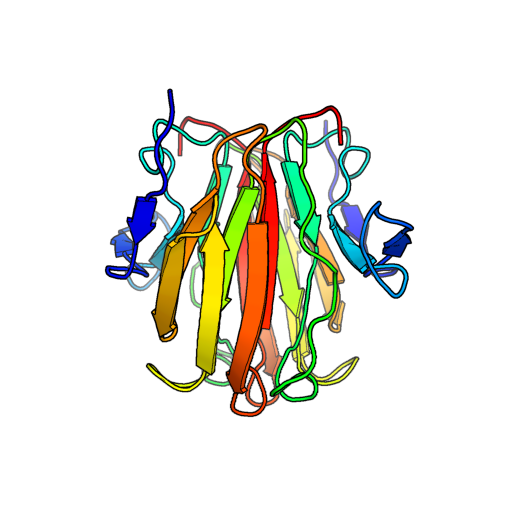A 1
ATOM 1765 C C . PRO B 1 110 ? -14.398 -0.996 6.062 1 98.12 110 PRO B C 1
ATOM 1767 O O . PRO B 1 110 ? -14.953 -1.021 4.961 1 98.12 110 PRO B O 1
ATOM 1770 N N . GLY B 1 111 ? -13.117 -1.273 6.215 1 98.62 111 GLY B N 1
ATOM 1771 C CA . GLY B 1 111 ? -12.289 -1.678 5.09 1 98.62 111 GLY B CA 1
ATOM 1772 C C . GLY B 1 111 ? -11.547 -0.519 4.449 1 98.62 111 GLY B C 1
ATOM 1773 O O . GLY B 1 111 ? -10.922 -0.68 3.398 1 98.62 111 GLY B O 1
ATOM 1774 N N . SER B 1 112 ? -11.641 0.68 5.102 1 98.88 112 SER B N 1
ATOM 1775 C CA . SER B 1 112 ? -10.898 1.848 4.641 1 98.88 112 SER B CA 1
ATOM 1776 C C . SER B 1 112 ? -9.508 1.894 5.262 1 98.88 112 SER B C 1
ATOM 1778 O O . SER B 1 112 ? -9.344 1.623 6.453 1 98.88 112 SER B O 1
ATOM 1780 N N . TYR B 1 113 ? -8.469 2.172 4.441 1 98.94 113 TYR B N 1
ATOM 1781 C CA . TYR B 1 113 ? -7.086 2.275 4.898 1 98.94 113 TYR B CA 1
ATOM 1782 C C . TYR B 1 113 ? -6.461 3.594 4.457 1 98.94 113 TYR B C 1
ATOM 1784 O O . TYR B 1 113 ? -6.777 4.109 3.383 1 98.94 113 TYR B O 1
ATOM 1792 N N . CYS B 1 114 ? -5.598 4.137 5.227 1 98.88 114 CYS B N 1
ATOM 1793 C CA . CYS B 1 114 ? -4.641 5.168 4.844 1 98.88 114 CYS B CA 1
ATOM 1794 C C . CYS B 1 114 ? -3.217 4.738 5.168 1 98.88 114 CYS B C 1
ATOM 1796 O O . CYS B 1 114 ? -2.916 4.371 6.305 1 98.88 114 CYS B O 1
ATOM 1798 N N . PHE B 1 115 ? -2.387 4.762 4.145 1 98.81 115 PHE B N 1
ATOM 1799 C CA . PHE B 1 115 ? -0.983 4.406 4.316 1 98.81 115 PHE B CA 1
ATOM 1800 C C . PHE B 1 115 ? -0.087 5.617 4.078 1 98.81 115 PHE B C 1
ATOM 1802 O O . PHE B 1 115 ? -0.379 6.453 3.217 1 98.81 115 PHE B O 1
ATOM 1809 N N . GLY B 1 116 ? 0.901 5.723 4.832 1 98.25 116 GLY B N 1
ATOM 1810 C CA . GLY B 1 116 ? 2.014 6.621 4.57 1 98.25 116 GLY B CA 1
ATOM 1811 C C . GLY B 1 116 ? 3.223 5.918 3.98 1 98.25 116 GLY B C 1
ATOM 1812 O O . GLY B 1 116 ? 3.793 5.02 4.605 1 98.25 116 GLY B O 1
ATOM 1813 N N . ILE B 1 117 ? 3.547 6.262 2.797 1 98.31 117 ILE B N 1
ATOM 1814 C CA . ILE B 1 117 ? 4.734 5.734 2.131 1 98.31 117 ILE B CA 1
ATOM 1815 C C . ILE B 1 117 ? 5.883 6.734 2.256 1 98.31 117 ILE B C 1
ATOM 1817 O O . ILE B 1 117 ? 5.852 7.805 1.648 1 98.31 117 ILE B O 1
ATOM 1821 N N . LEU B 1 118 ? 6.852 6.422 3.1 1 97.19 118 LEU B N 1
ATOM 1822 C CA . LEU B 1 118 ? 8.023 7.277 3.281 1 97.19 118 LEU B CA 1
ATOM 1823 C C . LEU B 1 118 ? 9.086 6.961 2.24 1 97.19 118 LEU B C 1
ATOM 1825 O O . LEU B 1 118 ? 9.57 5.828 2.16 1 97.19 118 LEU B O 1
ATOM 1829 N N . LEU B 1 119 ? 9.398 8.008 1.392 1 95.56 119 LEU B N 1
ATOM 1830 C CA . LEU B 1 119 ? 10.289 7.789 0.255 1 95.56 119 LEU B CA 1
ATOM 1831 C C . LEU B 1 119 ? 11.742 8.023 0.652 1 95.56 119 LEU B C 1
ATOM 1833 O O . LEU B 1 119 ? 12.125 9.148 0.998 1 95.56 119 LEU B O 1
ATOM 1837 N N . GLY B 1 120 ? 12.586 7.02 0.727 1 85.12 120 GLY B N 1
ATOM 1838 C CA . GLY B 1 120 ? 13.992 7.148 1.059 1 85.12 120 GLY B CA 1
ATOM 1839 C C . GLY B 1 120 ? 14.5 6.035 1.959 1 85.12 120 GLY B C 1
ATOM 1840 O O . GLY B 1 120 ? 13.719 5.215 2.436 1 85.12 120 GLY B O 1
ATOM 1841 N N . ASP B 1 121 ? 15.844 5.707 1.969 1 65.38 121 ASP B N 1
ATOM 1842 C CA . ASP B 1 121 ? 16.531 4.672 2.742 1 65.38 121 ASP B CA 1
ATOM 1843 C C . ASP B 1 121 ? 16.625 5.062 4.215 1 65.38 121 ASP B C 1
ATOM 1845 O O . ASP B 1 121 ? 16.938 4.223 5.066 1 65.38 121 ASP B O 1
ATOM 1849 N N . LYS B 1 122 ? 16.766 6.344 4.457 1 57.22 122 LYS B N 1
ATOM 1850 C CA . LYS B 1 122 ? 17.109 6.797 5.801 1 57.22 122 LYS B CA 1
ATOM 1851 C C . LYS B 1 122 ? 15.867 7.059 6.633 1 57.22 122 LYS B C 1
ATOM 1853 O O . LYS B 1 122 ? 15.953 7.52 7.773 1 57.22 122 LYS B O 1
ATOM 1858 N N . ALA B 1 123 ? 14.883 6.168 6.742 1 42.72 123 ALA B N 1
ATOM 1859 C CA . ALA B 1 123 ? 13.828 6.57 7.664 1 42.72 123 ALA B CA 1
ATOM 1860 C C . ALA B 1 123 ? 14.32 6.559 9.109 1 42.72 123 ALA B C 1
ATOM 1862 O O . ALA B 1 123 ? 15.047 5.645 9.516 1 42.72 123 ALA B O 1
#

Organism: Streptomyces rubellomurinus (strain ATCC 31215) (NCBI:txid359131)

Solvent-accessible surface area (backbone atoms only — not comparable to full-atom values): 12503 Å² total; per-residue (Å²): 126,75,60,76,45,76,46,62,81,50,58,42,71,42,84,46,88,47,39,78,53,60,43,35,28,68,38,51,36,75,48,92,86,51,33,66,34,31,32,31,54,42,77,37,43,88,29,55,78,43,62,60,42,50,72,33,67,43,82,44,28,35,34,42,41,33,40,33,76,41,84,57,34,20,29,34,39,38,32,44,76,84,43,78,43,80,43,48,16,40,28,36,36,38,42,34,52,58,45,40,34,37,58,36,34,68,41,41,40,81,32,12,34,42,31,40,36,37,48,43,64,80,120,125,76,60,75,46,76,45,63,83,48,57,42,72,41,84,46,89,48,40,79,54,60,42,35,26,67,38,52,35,75,46,93,86,52,33,65,34,30,33,32,54,44,78,37,44,90,30,54,78,44,61,61,41,51,73,35,68,43,83,46,27,34,33,42,43,34,42,33,76,42,84,57,34,19,30,34,39,39,31,46,75,84,44,77,42,79,42,48,17,39,28,36,37,38,43,33,52,58,45,39,35,36,56,35,35,66,43,40,40,79,33,13,33,42,31,40,36,38,48,41,66,78,120

pLDDT: mean 95.24, std 8.52, range [42.41, 98.94]